Protein AF-A0A962E261-F1 (afdb_monomer_lite)

Radius of gyration: 31.57 Å; chains: 1; bounding box: 62×97×79 Å

Sequence (341 aa):
MGNRGRGSWRGVYRCLLGAGLLLFGVGLSAAAELDRAAQVDYWLSRSAVEAEVAEAALMAQLDQARAALPAQDDRVWLEKLRDYQPKALVPGEHGSEDLDAAFPIANAARGLINRLDRDLVMQQALALADRPEAYLDALATASLQPRGFHDALPRLSQPQRMALREAAAARVQERSIANLAGELAMLDQPDSGLLRAALAKADAVDALHWLRQAQARFGESEALAIYGAAQFRSELRSAAQLLTAQQAELSEEQLAQWLAQLSDPRAGGSAAAALAKRMDSQLAGIVAAKARTSVDSLERKRLLLALKLSALKQGGAITSLRNDPQFLAKLDKETRAWLLD

pLDDT: mean 72.26, std 23.15, range [29.23, 96.62]

Foldseek 3Di:
DDDDDPDDPPVVVVVVVVVVCVVVVVVVVVVVVVVVVVVVVVVVVVVVVVVVVVVVVLVVLLVVLVVVDDDDVLVVLSVVLVPDDQDPDDPDDDDPVCVCVSPVSVVVSVVSSLVSVLCVLLVVLVVCLVPLVVSVVSLLPDDRPSVSNVVNLVVHDPVSLVVNLVVLLVVLQRASSLLSNLSSCQPDPHDLPSNLSSLVRYDLVSNLVSLVCVCVRPNDPSSLVSLVSNCVDLSCNLVSLLVQLPGPDDDPVNLVVLLVCCLPPRRNQSSLLSLQSNDDPVSLVVLLVCLQVDPDQSSNLSSLSSLVSHPPPPCPSLVVLLPDVVNLVSHDPVSSVVSVD

Secondary structure (DSSP, 8-state):
--------THHHHHHHHHHHHHHHHHHHHHHHHHHHHHHHHHHHHHHHHHHHHHHHHHHHHHHHHHHH---HHHHHHHHHHHT--PPPPPTTS--HHHHHHH-HHHHHHHHHHHHHHHHHHHHHHHHTTT-HHHHHHHHHH--S-THHHHHHGGGS-HHHHHHHHHHHHHHTTSHHHHHHHHHHTTSSS--HHHHHHHHTTS-HHHHHHHHHHHHHHHHHHHHHHHHHHHTTSHHHHHHHHHHHTTSS---HHHHHHHHHHTT-TTTHHHHHHHHHHH--HHHHHHHHHHHHH---HHHHHHHHHHHHH-----THHHHHHHT-HHHHTTS-HHHHHHHH-

Structure (mmCIF, N/CA/C/O backbone):
data_AF-A0A962E261-F1
#
_entry.id   AF-A0A962E261-F1
#
loop_
_atom_site.group_PDB
_atom_site.id
_atom_site.type_symbol
_atom_site.label_atom_id
_atom_site.label_alt_id
_atom_site.label_comp_id
_atom_site.label_asym_id
_atom_site.label_entity_id
_atom_site.label_seq_id
_atom_site.pdbx_PDB_ins_code
_atom_site.Cartn_x
_atom_site.Cartn_y
_atom_site.Cartn_z
_atom_site.occupancy
_atom_site.B_iso_or_equiv
_atom_site.auth_seq_id
_atom_site.auth_comp_id
_atom_site.auth_asym_id
_atom_site.auth_atom_id
_atom_site.pdbx_PDB_model_num
ATOM 1 N N . MET A 1 1 ? 7.695 -79.891 -50.618 1.00 35.62 1 MET A N 1
ATOM 2 C CA . MET A 1 1 ? 8.909 -79.274 -50.034 1.00 35.62 1 MET A CA 1
ATOM 3 C C . MET A 1 1 ? 9.047 -77.898 -50.674 1.00 35.62 1 MET A C 1
ATOM 5 O O . MET A 1 1 ? 9.050 -77.857 -51.886 1.00 35.62 1 MET A O 1
ATOM 9 N N . GLY A 1 2 ? 9.070 -76.734 -50.040 1.00 39.38 2 GLY A N 1
ATOM 10 C CA . GLY A 1 2 ? 8.992 -76.290 -48.655 1.00 39.38 2 GLY A CA 1
ATOM 11 C C . GLY A 1 2 ? 9.384 -74.803 -48.671 1.00 39.38 2 GLY A C 1
ATOM 12 O O . GLY A 1 2 ? 10.425 -74.486 -49.227 1.00 39.38 2 GLY A O 1
ATOM 13 N N . ASN A 1 3 ? 8.535 -73.907 -48.157 1.00 35.44 3 ASN A N 1
ATOM 14 C CA . ASN A 1 3 ? 8.914 -72.736 -47.346 1.00 35.44 3 ASN A CA 1
ATOM 15 C C . ASN A 1 3 ? 7.697 -71.832 -47.105 1.00 35.44 3 ASN A C 1
ATOM 17 O O . ASN A 1 3 ? 7.254 -71.097 -47.983 1.00 35.44 3 ASN A O 1
ATOM 21 N N . ARG A 1 4 ? 7.175 -71.878 -45.875 1.00 38.66 4 ARG A N 1
ATOM 22 C CA . ARG A 1 4 ? 6.250 -70.884 -45.325 1.00 38.66 4 ARG A CA 1
ATOM 23 C C . ARG A 1 4 ? 7.041 -69.899 -44.461 1.00 38.66 4 ARG A C 1
ATOM 25 O O . ARG A 1 4 ? 7.811 -70.314 -43.607 1.00 38.66 4 ARG A O 1
ATOM 32 N N . GLY A 1 5 ? 6.757 -68.613 -44.661 1.00 33.56 5 GLY A N 1
ATOM 33 C CA . GLY A 1 5 ? 6.460 -67.665 -43.584 1.00 33.56 5 GLY A CA 1
ATOM 34 C C . GLY A 1 5 ? 7.599 -67.217 -42.665 1.00 33.56 5 GLY A C 1
ATOM 35 O O . GLY A 1 5 ? 7.694 -67.675 -41.533 1.00 33.56 5 GLY A O 1
ATOM 36 N N . ARG A 1 6 ? 8.342 -66.181 -43.073 1.00 38.62 6 ARG A N 1
ATOM 37 C CA . ARG A 1 6 ? 8.908 -65.200 -42.128 1.00 38.62 6 ARG A CA 1
ATOM 38 C C . ARG A 1 6 ? 7.993 -63.975 -42.080 1.00 38.62 6 ARG A C 1
ATOM 40 O O . ARG A 1 6 ? 8.219 -62.990 -42.773 1.00 38.62 6 ARG A O 1
ATOM 47 N N . GLY A 1 7 ? 6.933 -64.072 -41.281 1.00 37.91 7 GLY A N 1
ATOM 48 C CA . GLY A 1 7 ? 6.147 -62.922 -40.837 1.00 37.91 7 GLY A CA 1
ATOM 49 C C . GLY A 1 7 ? 6.903 -62.178 -39.734 1.00 37.91 7 GLY A C 1
ATOM 50 O O . GLY A 1 7 ? 7.436 -62.787 -38.811 1.00 37.91 7 GLY A O 1
ATOM 51 N N . SER A 1 8 ? 7.005 -60.863 -39.879 1.00 39.12 8 SER A N 1
ATOM 52 C CA . SER A 1 8 ? 7.748 -59.933 -39.024 1.00 39.12 8 SER A CA 1
ATOM 53 C C . SER A 1 8 ? 7.365 -60.015 -37.532 1.00 39.12 8 SER A C 1
ATOM 55 O O . SER A 1 8 ? 6.266 -59.639 -37.132 1.00 39.12 8 SER A O 1
ATOM 57 N N . TRP A 1 9 ? 8.323 -60.406 -36.686 1.00 38.47 9 TRP A N 1
ATOM 58 C CA . TRP A 1 9 ? 8.231 -60.423 -35.214 1.00 38.47 9 TRP A CA 1
ATOM 59 C C . TRP A 1 9 ? 8.194 -59.024 -34.559 1.00 38.47 9 TRP A C 1
ATOM 61 O O . TRP A 1 9 ? 8.104 -58.911 -33.338 1.00 38.47 9 TRP A O 1
ATOM 71 N N . ARG A 1 10 ? 8.224 -57.934 -35.340 1.00 39.78 10 ARG A N 1
ATOM 72 C CA . ARG A 1 10 ? 8.171 -56.558 -34.804 1.00 39.78 10 ARG A CA 1
ATOM 73 C C . ARG A 1 10 ? 6.761 -56.093 -34.414 1.00 39.78 10 ARG A C 1
ATOM 75 O O . ARG A 1 10 ? 6.645 -55.143 -33.646 1.00 39.78 10 ARG A O 1
ATOM 82 N N . GLY A 1 11 ? 5.702 -56.754 -34.891 1.00 37.31 11 GLY A N 1
ATOM 83 C CA . GLY A 1 11 ? 4.316 -56.433 -34.511 1.00 37.31 11 GLY A CA 1
ATOM 84 C C . GLY A 1 11 ? 3.908 -56.988 -33.141 1.00 37.31 11 GLY A C 1
ATOM 85 O O . GLY A 1 11 ? 3.272 -56.295 -32.353 1.00 37.31 11 GLY A O 1
ATOM 86 N N . VAL A 1 12 ? 4.346 -58.208 -32.813 1.00 42.31 12 VAL A N 1
ATOM 87 C CA . VAL A 1 12 ? 3.940 -58.916 -31.583 1.00 42.31 12 VAL A CA 1
ATOM 88 C C . VAL A 1 12 ? 4.583 -58.307 -30.330 1.00 42.31 12 VAL A C 1
ATOM 90 O O . VAL A 1 12 ? 3.925 -58.174 -29.301 1.00 42.31 12 VAL A O 1
ATOM 93 N N . TYR A 1 13 ? 5.826 -57.819 -30.428 1.00 37.47 13 TYR A N 1
ATOM 94 C CA . TYR A 1 13 ? 6.494 -57.130 -29.315 1.00 37.47 13 TYR A CA 1
ATOM 95 C C . TYR A 1 13 ? 5.838 -55.790 -28.943 1.00 37.47 13 TYR A C 1
ATOM 97 O O . TYR A 1 13 ? 5.854 -55.416 -27.774 1.00 37.47 13 TYR A O 1
ATOM 105 N N . ARG A 1 14 ? 5.213 -55.081 -29.897 1.00 39.56 14 ARG A N 1
ATOM 106 C CA . ARG A 1 14 ? 4.491 -53.825 -29.616 1.00 39.56 14 ARG A CA 1
ATOM 107 C C . ARG A 1 14 ? 3.138 -54.057 -28.939 1.00 39.56 14 ARG A C 1
ATOM 109 O O . ARG A 1 14 ? 2.767 -53.265 -28.080 1.00 39.56 14 ARG A O 1
ATOM 116 N N . CYS A 1 15 ? 2.447 -55.153 -29.250 1.00 36.53 15 CYS A N 1
ATOM 117 C CA . CYS A 1 15 ? 1.205 -55.510 -28.560 1.00 36.53 15 CYS A CA 1
ATOM 118 C C . CYS A 1 15 ? 1.454 -56.047 -27.140 1.00 36.53 15 CYS A C 1
ATOM 120 O O . CYS A 1 15 ? 0.683 -55.731 -26.240 1.00 36.53 15 CYS A O 1
ATOM 122 N N . LEU A 1 16 ? 2.549 -56.780 -26.903 1.00 36.81 16 LEU A N 1
ATOM 123 C CA . LEU A 1 16 ? 2.874 -57.297 -25.565 1.00 36.81 16 LEU A CA 1
ATOM 124 C C . LEU A 1 16 ? 3.475 -56.232 -24.629 1.00 36.81 16 LEU A C 1
ATOM 126 O O . LEU A 1 16 ? 3.141 -56.221 -23.447 1.00 36.81 16 LEU A O 1
ATOM 130 N N . LEU A 1 17 ? 4.268 -55.278 -25.138 1.00 36.34 17 LEU A N 1
ATOM 131 C CA . LEU A 1 17 ? 4.688 -54.103 -24.351 1.00 36.34 17 LEU A CA 1
ATOM 132 C C . LEU A 1 17 ? 3.523 -53.138 -24.076 1.00 36.34 17 LEU A C 1
ATOM 134 O O . LEU A 1 17 ? 3.462 -52.567 -22.992 1.00 36.34 17 LEU A O 1
ATOM 138 N N . GLY A 1 18 ? 2.567 -53.002 -25.004 1.00 32.59 18 GLY A N 1
ATOM 139 C CA . GLY A 1 18 ? 1.340 -52.228 -24.783 1.00 32.59 18 GLY A CA 1
ATOM 140 C C . GLY A 1 18 ? 0.407 -52.852 -23.737 1.00 32.59 18 GLY A C 1
ATOM 141 O O . GLY A 1 18 ? -0.129 -52.138 -22.896 1.00 32.59 18 GLY A O 1
ATOM 142 N N . ALA A 1 19 ? 0.263 -54.181 -23.727 1.00 32.94 19 ALA A N 1
ATOM 143 C CA . ALA A 1 19 ? -0.569 -54.887 -22.749 1.00 32.94 19 ALA A CA 1
ATOM 144 C C . ALA A 1 19 ? 0.073 -54.965 -21.348 1.00 32.94 19 ALA A C 1
ATOM 146 O O . ALA A 1 19 ? -0.631 -54.859 -20.346 1.00 32.94 19 ALA A O 1
ATOM 147 N N . GLY A 1 20 ? 1.406 -55.078 -21.258 1.00 30.12 20 GLY A N 1
ATOM 148 C CA . GLY A 1 20 ? 2.131 -55.037 -19.981 1.00 30.12 20 GLY A CA 1
ATOM 149 C C . GLY A 1 20 ? 2.085 -53.666 -19.294 1.00 30.12 20 GLY A C 1
ATOM 150 O O . GLY A 1 20 ? 1.931 -53.598 -18.078 1.00 30.12 20 GLY A O 1
ATOM 151 N N . LEU A 1 21 ? 2.137 -52.572 -20.065 1.00 32.22 21 LEU A N 1
ATOM 152 C CA . LEU A 1 21 ? 1.985 -51.203 -19.548 1.00 32.22 21 LEU A CA 1
ATOM 153 C C . LEU A 1 21 ? 0.542 -50.873 -19.138 1.00 32.22 21 LEU A C 1
ATOM 155 O O . LEU A 1 21 ? 0.345 -50.104 -18.201 1.00 32.22 21 LEU A O 1
ATOM 159 N N . LEU A 1 22 ? -0.460 -51.487 -19.775 1.00 32.47 22 LEU A N 1
ATOM 160 C CA . LEU A 1 22 ? -1.861 -51.334 -19.375 1.00 32.47 22 LEU A CA 1
ATOM 161 C C . LEU A 1 22 ? -2.188 -52.110 -18.090 1.00 32.47 22 LEU A C 1
ATOM 163 O O . LEU A 1 22 ? -2.904 -51.587 -17.247 1.00 32.47 22 LEU A O 1
ATOM 167 N N . LEU A 1 23 ? -1.616 -53.297 -17.864 1.00 34.78 23 LEU A N 1
ATOM 168 C CA . LEU A 1 23 ? -1.862 -54.056 -16.626 1.00 34.78 23 LEU A CA 1
ATOM 169 C C . LEU A 1 23 ? -1.075 -53.521 -15.414 1.00 34.78 23 LEU A C 1
ATOM 171 O O . LEU A 1 23 ? -1.606 -53.527 -14.305 1.00 34.78 23 LEU A O 1
ATOM 175 N N . PHE A 1 24 ? 0.134 -52.975 -15.605 1.00 32.88 24 PHE A N 1
ATOM 176 C CA . PHE A 1 24 ? 0.837 -52.239 -14.539 1.00 32.88 24 PHE A CA 1
ATOM 177 C C . PHE A 1 24 ? 0.217 -50.856 -14.274 1.00 32.88 24 PHE A C 1
ATOM 179 O O . PHE A 1 24 ? 0.171 -50.424 -13.125 1.00 32.88 24 PHE A O 1
ATOM 186 N N . GLY A 1 25 ? -0.303 -50.184 -15.308 1.00 30.48 25 GLY A N 1
ATOM 187 C CA . GLY A 1 25 ? -1.013 -48.909 -15.178 1.00 30.48 25 GLY A CA 1
ATOM 188 C C . GLY A 1 25 ? -2.352 -49.032 -14.447 1.00 30.48 25 GLY A C 1
ATOM 189 O O . GLY A 1 25 ? -2.660 -48.179 -13.624 1.00 30.48 25 GLY A O 1
ATOM 190 N N . VAL A 1 26 ? -3.102 -50.116 -14.677 1.00 33.72 26 VAL A N 1
ATOM 191 C CA . VAL A 1 26 ? -4.389 -50.376 -14.004 1.00 33.72 26 VAL A CA 1
ATOM 192 C C . VAL A 1 26 ? -4.194 -50.917 -12.578 1.00 33.72 26 VAL A C 1
ATOM 194 O O . VAL A 1 26 ? -4.977 -50.603 -11.688 1.00 33.72 26 VAL A O 1
ATOM 197 N N . GLY A 1 27 ? -3.121 -51.671 -12.307 1.00 29.23 27 GLY A N 1
ATOM 198 C CA . GLY A 1 27 ? -2.779 -52.105 -10.944 1.00 29.23 27 GLY A CA 1
ATOM 199 C C . GLY A 1 27 ? -2.276 -50.966 -10.045 1.00 29.23 27 GLY A C 1
ATOM 200 O O . GLY A 1 27 ? -2.646 -50.898 -8.875 1.00 29.23 27 GLY A O 1
ATOM 201 N N . LEU A 1 28 ? -1.481 -50.037 -10.592 1.00 32.06 28 LEU A N 1
ATOM 202 C CA . LEU A 1 28 ? -1.048 -48.828 -9.882 1.00 32.06 28 LEU A CA 1
ATOM 203 C C . LEU A 1 28 ? -2.165 -47.782 -9.779 1.00 32.06 28 LEU A C 1
ATOM 205 O O . LEU A 1 28 ? -2.194 -47.065 -8.785 1.00 32.06 28 LEU A O 1
ATOM 209 N N . SER A 1 29 ? -3.101 -47.713 -10.738 1.00 38.44 29 SER A N 1
ATOM 210 C CA . SER A 1 29 ? -4.277 -46.842 -10.619 1.00 38.44 29 SER A CA 1
ATOM 211 C C . SER A 1 29 ? -5.273 -47.378 -9.602 1.00 38.44 29 SER A C 1
ATOM 213 O O . SER A 1 29 ? -5.736 -46.591 -8.800 1.00 38.44 29 SER A O 1
ATOM 215 N N . ALA A 1 30 ? -5.532 -48.688 -9.542 1.00 33.78 30 ALA A N 1
ATOM 216 C CA . ALA A 1 30 ? -6.434 -49.269 -8.546 1.00 33.78 30 ALA A CA 1
ATOM 217 C C . ALA A 1 30 ? -5.844 -49.222 -7.126 1.00 33.78 30 ALA A C 1
ATOM 219 O O . ALA A 1 30 ? -6.570 -48.949 -6.177 1.00 33.78 30 ALA A O 1
ATOM 220 N N . ALA A 1 31 ? -4.530 -49.430 -6.962 1.00 32.91 31 ALA A N 1
ATOM 221 C CA . ALA A 1 31 ? -3.862 -49.256 -5.672 1.00 32.91 31 ALA A CA 1
ATOM 222 C C . ALA A 1 31 ? -3.785 -47.775 -5.257 1.00 32.91 31 ALA A C 1
ATOM 224 O O . ALA A 1 31 ? -4.016 -47.476 -4.095 1.00 32.91 31 ALA A O 1
ATOM 225 N N . ALA A 1 32 ? -3.538 -46.843 -6.187 1.00 34.34 32 ALA A N 1
ATOM 226 C CA . ALA A 1 32 ? -3.571 -45.403 -5.912 1.00 34.34 32 ALA A CA 1
ATOM 227 C C . ALA A 1 32 ? -4.997 -44.848 -5.753 1.00 34.34 32 ALA A C 1
ATOM 229 O O . ALA A 1 32 ? -5.173 -43.835 -5.086 1.00 34.34 32 ALA A O 1
ATOM 230 N N . GLU A 1 33 ? -6.012 -45.482 -6.342 1.00 33.38 33 GLU A N 1
ATOM 231 C CA . GLU A 1 33 ? -7.433 -45.178 -6.146 1.00 33.38 33 GLU A CA 1
ATOM 232 C C . GLU A 1 33 ? -7.953 -45.768 -4.839 1.00 33.38 33 GLU A C 1
ATOM 234 O O . GLU A 1 33 ? -8.739 -45.105 -4.183 1.00 33.38 33 GLU A O 1
ATOM 239 N N . LEU A 1 34 ? -7.474 -46.938 -4.403 1.00 33.38 34 LEU A N 1
ATOM 240 C CA . LEU A 1 34 ? -7.737 -47.485 -3.066 1.00 33.38 34 LEU A CA 1
ATOM 241 C C . LEU A 1 34 ? -7.014 -46.690 -1.973 1.00 33.38 34 LEU A C 1
ATOM 243 O O . LEU A 1 34 ? -7.603 -46.443 -0.928 1.00 33.38 34 LEU A O 1
ATOM 247 N N . ASP A 1 35 ? -5.783 -46.236 -2.218 1.00 35.56 35 ASP A N 1
ATOM 248 C CA . ASP A 1 35 ? -5.023 -45.386 -1.290 1.00 35.56 35 ASP A CA 1
ATOM 249 C C . ASP A 1 35 ? -5.563 -43.942 -1.285 1.00 35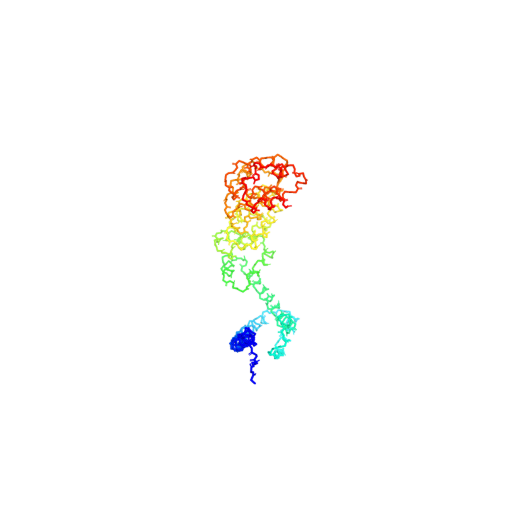.56 35 ASP A C 1
ATOM 251 O O . ASP A 1 35 ? -5.611 -43.304 -0.239 1.00 35.56 35 ASP A O 1
ATOM 255 N N . ARG A 1 36 ? -6.093 -43.444 -2.418 1.00 33.31 36 ARG A N 1
ATOM 256 C CA . ARG A 1 36 ? -6.896 -42.206 -2.470 1.00 33.31 36 ARG A CA 1
ATOM 257 C C . ARG A 1 36 ? -8.264 -42.367 -1.840 1.00 33.31 36 ARG A C 1
ATOM 259 O O . ARG A 1 36 ? -8.696 -41.422 -1.211 1.00 33.31 36 ARG A O 1
ATOM 266 N N . ALA A 1 37 ? -8.952 -43.492 -1.999 1.00 33.06 37 ALA A N 1
ATOM 267 C CA . ALA A 1 37 ? -10.249 -43.728 -1.374 1.00 33.06 37 ALA A CA 1
ATOM 268 C C . ALA A 1 37 ? -10.086 -43.883 0.137 1.00 33.06 37 ALA A C 1
ATOM 270 O O . ALA A 1 37 ? -10.837 -43.269 0.871 1.00 33.06 37 ALA A O 1
ATOM 271 N N . ALA A 1 38 ? -9.045 -44.575 0.609 1.00 34.56 38 ALA A N 1
ATOM 272 C CA . ALA A 1 38 ? -8.690 -44.631 2.023 1.00 34.56 38 ALA A CA 1
ATOM 273 C C . ALA A 1 38 ? -8.172 -43.285 2.550 1.00 34.56 38 ALA A C 1
ATOM 275 O O . ALA A 1 38 ? -8.485 -42.932 3.680 1.00 34.56 38 ALA A O 1
ATOM 276 N N . GLN A 1 39 ? -7.431 -42.496 1.759 1.00 32.06 39 GLN A N 1
ATOM 277 C CA . GLN A 1 39 ? -7.083 -41.121 2.131 1.00 32.06 39 GLN A CA 1
ATOM 278 C C . GLN A 1 39 ? -8.301 -40.208 2.136 1.00 32.06 39 GLN A C 1
ATOM 280 O O . GLN A 1 39 ? -8.398 -39.392 3.032 1.00 32.06 39 GLN A O 1
ATOM 285 N N . VAL A 1 40 ? -9.220 -40.318 1.182 1.00 32.72 40 VAL A N 1
ATOM 286 C CA . VAL A 1 40 ? -10.451 -39.526 1.110 1.00 32.72 40 VAL A CA 1
ATOM 287 C C . VAL A 1 40 ? -11.398 -39.950 2.220 1.00 32.72 40 VAL A C 1
ATOM 289 O O . VAL A 1 40 ? -11.910 -39.069 2.878 1.00 32.72 40 VAL A O 1
ATOM 292 N N . ASP A 1 41 ? -11.537 -41.234 2.540 1.00 32.06 41 ASP A N 1
ATOM 293 C CA . ASP A 1 41 ? -12.261 -41.715 3.721 1.00 32.06 41 ASP A CA 1
ATOM 294 C C . ASP A 1 41 ? -11.563 -41.292 5.012 1.00 32.06 41 ASP A C 1
ATOM 296 O O . ASP A 1 41 ? -12.233 -40.940 5.973 1.00 32.06 41 ASP A O 1
ATOM 300 N N . TYR A 1 42 ? -10.230 -41.251 5.061 1.00 32.19 42 TYR A N 1
ATOM 301 C CA . TYR A 1 42 ? -9.472 -40.716 6.195 1.00 32.19 42 TYR A CA 1
ATOM 302 C C . TYR A 1 42 ? -9.623 -39.195 6.318 1.00 32.19 42 TYR A C 1
ATOM 304 O O . TYR A 1 42 ? -9.781 -38.695 7.420 1.00 32.19 42 TYR A O 1
ATOM 312 N N . TRP A 1 43 ? -9.630 -38.447 5.214 1.00 31.11 43 TRP A N 1
ATOM 313 C CA . TRP A 1 43 ? -9.865 -37.004 5.173 1.00 31.11 43 TRP A CA 1
ATOM 314 C C . TRP A 1 43 ? -11.330 -36.670 5.436 1.00 31.11 43 TRP A C 1
ATOM 316 O O . TRP A 1 43 ? -11.568 -35.673 6.093 1.00 31.11 43 TRP A O 1
ATOM 326 N N . LEU A 1 44 ? -12.279 -37.500 4.997 1.00 29.83 44 LEU A N 1
ATOM 327 C CA . LEU A 1 44 ? -13.718 -37.360 5.213 1.00 29.83 44 LEU A CA 1
ATOM 328 C C . LEU A 1 44 ? -14.100 -37.761 6.632 1.00 29.83 44 LEU A C 1
ATOM 330 O O . LEU A 1 44 ? -14.890 -37.062 7.245 1.00 29.83 44 LEU A O 1
ATOM 334 N N . SER A 1 45 ? -13.515 -38.824 7.187 1.00 32.81 45 SER A N 1
ATOM 335 C CA . SER A 1 45 ? -13.703 -39.220 8.590 1.00 32.81 45 SER A CA 1
ATOM 336 C C . SER A 1 45 ? -12.983 -38.273 9.540 1.00 32.81 45 SER A C 1
ATOM 338 O O . SER A 1 45 ? -13.559 -37.874 10.544 1.00 32.81 45 SER A O 1
ATOM 340 N N . ARG A 1 46 ? -11.772 -37.815 9.203 1.00 32.72 46 ARG A N 1
ATOM 341 C CA . ARG A 1 46 ? -11.084 -36.758 9.948 1.00 32.72 46 ARG A CA 1
ATOM 342 C C . ARG A 1 46 ? -11.795 -35.421 9.801 1.00 32.72 46 ARG A C 1
ATOM 344 O O . ARG A 1 46 ? -11.908 -34.738 10.800 1.00 32.72 46 ARG A O 1
ATOM 351 N N . SER A 1 47 ? -12.340 -35.074 8.633 1.00 35.06 47 SER A N 1
ATOM 352 C CA . SER A 1 47 ? -13.169 -33.876 8.464 1.00 35.06 47 SER A CA 1
ATOM 353 C C . SER A 1 47 ? -14.544 -34.029 9.084 1.00 35.06 47 SER A C 1
ATOM 355 O O . SER A 1 47 ? -15.119 -33.018 9.423 1.00 35.06 47 SER A O 1
ATOM 357 N N . ALA A 1 48 ? -15.084 -35.240 9.234 1.00 32.78 48 ALA A N 1
ATOM 358 C CA . ALA A 1 48 ? -16.348 -35.498 9.919 1.00 32.78 48 ALA A CA 1
ATOM 359 C C . ALA A 1 48 ? -16.161 -35.440 11.433 1.00 32.78 48 ALA A C 1
ATOM 361 O O . ALA A 1 48 ? -16.999 -34.870 12.104 1.00 32.78 48 ALA A O 1
ATOM 362 N N . VAL A 1 49 ? -15.034 -35.925 11.962 1.00 32.66 49 VAL A N 1
ATOM 363 C CA . VAL A 1 49 ? -14.659 -35.761 13.374 1.00 32.66 49 VAL A CA 1
ATOM 364 C C . VAL A 1 49 ? -14.219 -34.321 13.656 1.00 32.66 49 VAL A C 1
ATOM 366 O O . VAL A 1 49 ? -14.599 -33.759 14.671 1.00 32.66 49 VAL A O 1
ATOM 369 N N . GLU A 1 50 ? -13.467 -33.671 12.764 1.00 34.19 50 GLU A N 1
ATOM 370 C CA . GLU A 1 50 ? -13.131 -32.243 12.866 1.00 34.19 50 GLU A CA 1
ATOM 371 C C . GLU A 1 50 ? -14.370 -31.366 12.631 1.00 34.19 50 GLU A C 1
ATOM 373 O O . GLU A 1 50 ? -14.462 -30.318 13.255 1.00 34.19 50 GLU A O 1
ATOM 378 N N . ALA A 1 51 ? -15.344 -31.792 11.817 1.00 34.44 51 ALA A N 1
ATOM 379 C CA . ALA A 1 51 ? -16.642 -31.136 11.669 1.00 34.44 51 ALA A CA 1
ATOM 380 C C . ALA A 1 51 ? -17.539 -31.388 12.876 1.00 34.44 51 ALA A C 1
ATOM 382 O O . ALA A 1 51 ? -18.126 -30.423 13.315 1.00 34.44 51 ALA A O 1
ATOM 383 N N . GLU A 1 52 ? -17.594 -32.585 13.466 1.00 35.56 52 GLU A N 1
ATOM 384 C CA . GLU A 1 52 ? -18.340 -32.876 14.703 1.00 35.56 52 GLU A CA 1
ATOM 385 C C . GLU A 1 52 ? -17.730 -32.144 15.904 1.00 35.56 52 GLU A C 1
ATOM 387 O O . GLU A 1 52 ? -18.452 -31.616 16.743 1.00 35.56 52 GLU A O 1
ATOM 392 N N . VAL A 1 53 ? -16.398 -32.061 15.992 1.00 35.25 53 VAL A N 1
ATOM 393 C CA . VAL A 1 53 ? -15.694 -31.290 17.028 1.00 35.25 53 VAL A CA 1
ATOM 394 C C . VAL A 1 53 ? -15.858 -29.790 16.782 1.00 35.25 53 VAL A C 1
ATOM 396 O O . VAL A 1 53 ? -16.104 -29.044 17.732 1.00 35.25 53 VAL A O 1
ATOM 399 N N . ALA A 1 54 ? -15.780 -29.336 15.527 1.00 39.84 54 ALA A N 1
ATOM 400 C CA . ALA A 1 54 ? -16.089 -27.958 15.168 1.00 39.84 54 ALA A CA 1
ATOM 401 C C . ALA A 1 54 ? -17.566 -27.640 15.398 1.00 39.84 54 ALA A C 1
ATOM 403 O O . ALA A 1 54 ? -17.840 -26.532 15.817 1.00 39.84 54 ALA A O 1
ATOM 404 N N . GLU A 1 55 ? -18.489 -28.578 15.193 1.00 40.88 55 GLU A N 1
ATOM 405 C CA . GLU A 1 55 ? -19.941 -28.456 15.352 1.00 40.88 55 GLU A CA 1
ATOM 406 C C . GLU A 1 55 ? -20.336 -28.489 16.824 1.00 40.88 55 GLU A C 1
ATOM 408 O O . GLU A 1 55 ? -21.126 -27.658 17.239 1.00 40.88 55 GLU A O 1
ATOM 413 N N . ALA A 1 56 ? -19.723 -29.325 17.662 1.00 42.25 56 ALA A N 1
ATOM 414 C CA . ALA A 1 56 ? -19.892 -29.264 19.113 1.00 42.25 56 ALA A CA 1
ATOM 415 C C . ALA A 1 56 ? -19.347 -27.944 19.688 1.00 42.25 56 ALA A C 1
ATOM 417 O O . ALA A 1 56 ? -19.985 -27.333 20.547 1.00 42.25 56 ALA A O 1
ATOM 418 N N . ALA A 1 57 ? -18.204 -27.460 19.184 1.00 42.84 57 ALA A N 1
ATOM 419 C CA . ALA A 1 57 ? -17.673 -26.144 19.535 1.00 42.84 57 ALA A CA 1
ATOM 420 C C . ALA A 1 57 ? -18.564 -25.002 19.009 1.00 42.84 57 ALA A C 1
ATOM 422 O O . ALA A 1 57 ? -18.805 -24.039 19.735 1.00 42.84 57 ALA A O 1
ATOM 423 N N . LEU A 1 58 ? -19.109 -25.137 17.794 1.00 43.72 58 LEU A N 1
ATOM 424 C CA . LEU A 1 58 ? -20.052 -24.201 17.179 1.00 43.72 58 LEU A CA 1
ATOM 425 C C . LEU A 1 58 ? -21.357 -24.149 17.975 1.00 43.72 58 LEU A C 1
ATOM 427 O O . LEU A 1 58 ? -21.860 -23.068 18.240 1.00 43.72 58 LEU A O 1
ATOM 431 N N . MET A 1 59 ? -21.886 -25.302 18.388 1.00 47.19 59 MET A N 1
ATOM 432 C CA . MET A 1 59 ? -23.102 -25.443 19.191 1.00 47.19 59 MET A CA 1
ATOM 433 C C . MET A 1 59 ? -22.900 -24.879 20.602 1.00 47.19 59 MET A C 1
ATOM 435 O O . MET A 1 59 ? -23.781 -24.192 21.112 1.00 47.19 59 MET A O 1
ATOM 439 N N . ALA A 1 60 ? -21.718 -25.057 21.201 1.00 50.44 60 ALA A N 1
ATOM 440 C CA . ALA A 1 60 ? -21.365 -24.415 22.468 1.00 50.44 60 ALA A CA 1
ATOM 441 C C . ALA A 1 60 ? -21.234 -22.881 22.343 1.00 50.44 60 ALA A C 1
ATOM 443 O O . ALA A 1 60 ? -21.685 -22.149 23.227 1.00 50.44 60 ALA A O 1
ATOM 444 N N . GLN A 1 61 ? -20.661 -22.382 21.241 1.00 46.09 61 GLN A N 1
ATOM 445 C CA . GLN A 1 61 ? -20.602 -20.948 20.921 1.00 46.09 61 GLN A CA 1
ATOM 446 C C . GLN A 1 61 ? -21.994 -20.369 20.617 1.00 46.09 61 GLN A C 1
ATOM 448 O O . GLN A 1 61 ? -22.318 -19.272 21.064 1.00 46.09 61 GLN A O 1
ATOM 453 N N . LEU A 1 62 ? -22.855 -21.131 19.937 1.00 47.00 62 LEU A N 1
ATOM 454 C CA . LEU A 1 62 ? -24.256 -20.800 19.662 1.00 47.00 62 LEU A CA 1
ATOM 455 C C . LEU A 1 62 ? -25.079 -20.687 20.951 1.00 47.00 62 LEU A C 1
ATOM 457 O O . LEU A 1 62 ? -25.853 -19.741 21.096 1.00 47.00 62 LEU A O 1
ATOM 461 N N . ASP A 1 63 ? -24.896 -21.601 21.907 1.00 53.69 63 ASP A N 1
ATOM 462 C CA . ASP A 1 63 ? -25.572 -21.541 23.207 1.00 53.69 63 ASP A CA 1
ATOM 463 C C . ASP A 1 63 ? -25.112 -20.330 24.043 1.00 53.69 63 ASP A C 1
ATOM 465 O O . ASP A 1 63 ? -25.938 -19.686 24.698 1.00 53.69 63 ASP A O 1
ATOM 469 N N . GLN A 1 64 ? -23.830 -19.949 23.963 1.00 50.59 64 GLN A N 1
ATOM 470 C CA . GLN A 1 64 ? -23.327 -18.702 24.559 1.00 50.59 64 GLN A CA 1
ATOM 471 C C . GLN A 1 64 ? -23.894 -17.452 23.866 1.00 50.59 64 GLN A C 1
ATOM 473 O O . GLN A 1 64 ? -24.361 -16.535 24.547 1.00 50.59 64 GLN A O 1
ATOM 478 N N . ALA A 1 65 ? -23.929 -17.423 22.530 1.00 44.25 65 ALA A N 1
ATOM 479 C CA . ALA A 1 65 ? -24.491 -16.314 21.755 1.00 44.25 65 ALA A CA 1
ATOM 480 C C . ALA A 1 65 ? -25.999 -16.133 22.019 1.00 44.25 65 ALA A C 1
ATOM 482 O O . ALA A 1 65 ? -26.495 -15.011 22.134 1.00 44.25 65 ALA A O 1
ATOM 483 N N . ARG A 1 66 ? -26.738 -17.232 22.203 1.00 48.50 66 ARG A N 1
ATOM 484 C CA . ARG A 1 66 ? -28.180 -17.236 22.495 1.00 48.50 66 ARG A CA 1
ATOM 485 C C . ARG A 1 66 ? -28.529 -16.567 23.827 1.00 48.50 66 ARG A C 1
ATOM 487 O O . ARG A 1 66 ? -29.575 -15.920 23.917 1.00 48.50 66 ARG A O 1
ATOM 494 N N . ALA A 1 67 ? -27.669 -16.687 24.839 1.00 51.56 67 ALA A N 1
ATOM 495 C CA . ALA A 1 67 ? -27.848 -16.013 26.126 1.00 51.56 67 ALA A CA 1
ATOM 496 C C . ALA A 1 67 ? -27.651 -14.487 26.030 1.00 51.56 67 ALA A C 1
ATOM 498 O O . ALA A 1 67 ? -28.213 -13.747 26.838 1.00 51.56 67 ALA A O 1
ATOM 499 N N . ALA A 1 68 ? -26.899 -14.018 25.029 1.00 46.72 68 ALA A N 1
ATOM 500 C CA . ALA A 1 68 ? -26.547 -12.613 24.837 1.00 46.72 68 ALA A CA 1
ATOM 501 C C . ALA A 1 68 ? -27.464 -11.854 23.851 1.00 46.72 68 ALA A C 1
ATOM 503 O O . ALA A 1 68 ? -27.376 -10.630 23.761 1.00 46.72 68 ALA A O 1
ATOM 504 N N . LEU A 1 69 ? -28.356 -12.539 23.118 1.00 45.91 69 LEU A N 1
ATOM 505 C CA . LEU A 1 69 ? -29.122 -11.933 22.020 1.00 45.91 69 LEU A CA 1
ATOM 506 C C . LEU A 1 69 ? -30.502 -11.373 22.426 1.00 45.91 69 LEU A C 1
ATOM 508 O O . LEU A 1 69 ? -31.341 -12.129 22.941 1.00 45.91 69 LEU A O 1
ATOM 512 N N . PRO A 1 70 ? -30.787 -10.083 22.130 1.00 41.44 70 PRO A N 1
ATOM 513 C CA . PRO A 1 70 ? -32.059 -9.430 22.448 1.00 41.44 70 PRO A CA 1
ATOM 514 C C . PRO A 1 70 ? -33.160 -9.581 21.376 1.00 41.44 70 PRO A C 1
ATOM 516 O O . PRO A 1 70 ? -34.314 -9.284 21.676 1.00 41.44 70 PRO A O 1
ATOM 519 N N . ALA A 1 71 ? -32.855 -10.030 20.149 1.00 48.19 71 ALA A N 1
ATOM 520 C CA . ALA A 1 71 ? -33.810 -10.049 19.031 1.00 48.19 71 ALA A CA 1
ATOM 521 C C . ALA A 1 71 ? -34.475 -11.423 18.801 1.00 48.19 71 ALA A C 1
ATOM 523 O O . ALA A 1 71 ? -33.843 -12.476 18.891 1.00 48.19 71 ALA A O 1
ATOM 524 N N . GLN A 1 72 ? -35.776 -11.404 18.495 1.00 47.56 72 GLN A N 1
ATOM 525 C CA . GLN A 1 72 ? -36.632 -12.589 18.357 1.00 47.56 72 GLN A CA 1
ATOM 526 C C . GLN A 1 72 ? -36.387 -13.352 17.038 1.00 47.56 72 GLN A C 1
ATOM 528 O O . GLN A 1 72 ? -36.471 -14.578 17.025 1.00 47.56 72 GLN A O 1
ATOM 533 N N . ASP A 1 73 ? -36.007 -12.654 15.962 1.00 46.31 73 ASP A N 1
ATOM 534 C CA . ASP A 1 73 ? -35.814 -13.239 14.624 1.00 46.31 73 ASP A CA 1
ATOM 535 C C . ASP A 1 73 ? -34.545 -14.102 14.511 1.00 46.31 73 ASP A C 1
ATOM 537 O O . ASP A 1 73 ? -34.568 -15.163 13.882 1.00 46.31 73 ASP A O 1
ATOM 541 N N . ASP A 1 74 ? -33.456 -13.714 15.179 1.00 45.16 74 ASP A N 1
ATOM 542 C CA . ASP A 1 74 ? -32.216 -14.502 15.199 1.00 45.16 74 ASP A CA 1
ATOM 543 C C . ASP A 1 74 ? -32.389 -15.796 16.009 1.00 45.16 74 ASP A C 1
ATOM 545 O O . ASP A 1 74 ? -31.850 -16.838 15.639 1.00 45.16 74 ASP A O 1
ATOM 549 N N . ARG A 1 75 ? -33.229 -15.782 17.057 1.00 50.31 75 ARG A N 1
ATOM 550 C CA . ARG A 1 75 ? -33.592 -16.990 17.823 1.00 50.31 75 ARG A CA 1
ATOM 551 C C . ARG A 1 75 ? -34.342 -18.017 16.974 1.00 50.31 75 ARG A C 1
ATOM 553 O O . ARG A 1 75 ? -34.070 -19.206 17.103 1.00 50.31 75 ARG A O 1
ATOM 560 N N . VAL A 1 76 ? -35.225 -17.572 16.077 1.00 51.03 76 VAL A N 1
ATOM 561 C CA . VAL A 1 76 ? -35.979 -18.456 15.167 1.00 51.03 76 VAL A CA 1
ATOM 562 C C . VAL A 1 76 ? -35.054 -19.133 14.150 1.00 51.03 76 VAL A C 1
ATOM 564 O O . VAL A 1 76 ? -35.244 -20.304 13.820 1.00 51.03 76 VAL A O 1
ATOM 567 N N . TRP A 1 77 ? -34.032 -18.430 13.656 1.00 49.25 77 TRP A N 1
ATOM 568 C CA . TRP A 1 77 ? -33.025 -19.028 12.772 1.00 49.25 77 TRP A CA 1
ATOM 569 C C . TRP A 1 77 ? -32.102 -20.008 13.505 1.00 49.25 77 TRP A C 1
ATOM 571 O O . TRP A 1 77 ? -31.773 -21.054 12.948 1.00 49.25 77 TRP A O 1
ATOM 581 N N . LEU A 1 78 ? -31.743 -19.710 14.756 1.00 51.03 78 LEU A N 1
ATOM 582 C CA . LEU A 1 78 ? -30.973 -20.603 15.628 1.00 51.03 78 LEU A CA 1
ATOM 583 C C . LEU A 1 78 ? -31.740 -21.893 15.971 1.00 51.03 78 LEU A C 1
ATOM 585 O O . LEU A 1 78 ? -31.155 -22.974 15.971 1.00 51.03 78 LEU A O 1
ATOM 589 N N . GLU A 1 79 ? -33.052 -21.810 16.206 1.00 56.16 79 GLU A N 1
ATOM 590 C CA . GLU A 1 79 ? -33.909 -22.988 16.416 1.00 56.16 79 GLU A CA 1
ATOM 591 C C . GLU A 1 79 ? -34.014 -23.852 15.152 1.00 56.16 79 GLU A C 1
ATOM 593 O O . GLU A 1 79 ? -33.818 -25.063 15.222 1.00 56.16 79 GLU A O 1
ATOM 598 N N . LYS A 1 80 ? -34.186 -23.237 13.973 1.00 50.16 80 LYS A N 1
ATOM 599 C CA . LYS A 1 80 ? -34.161 -23.958 12.686 1.00 50.16 80 LYS A CA 1
ATOM 600 C C . LYS A 1 80 ? -32.825 -24.645 12.397 1.00 50.16 80 LYS A C 1
ATOM 602 O O . LYS A 1 80 ? -32.807 -25.651 11.695 1.00 50.16 80 LYS A O 1
ATOM 607 N N . LEU A 1 81 ? -31.721 -24.099 12.906 1.00 50.66 81 LEU A N 1
ATOM 608 C CA . LEU A 1 81 ? -30.388 -24.687 12.784 1.00 50.66 81 LEU A CA 1
ATOM 609 C C . LEU A 1 81 ? -30.191 -25.895 13.692 1.00 50.66 81 LEU A C 1
ATOM 611 O O . LEU A 1 81 ? -29.616 -26.886 13.262 1.00 50.66 81 LEU A O 1
ATOM 615 N N . ARG A 1 82 ? -30.707 -25.832 14.920 1.00 51.56 82 ARG A N 1
ATOM 616 C CA . ARG A 1 82 ? -30.668 -26.946 15.872 1.00 51.56 82 ARG A CA 1
ATOM 617 C C . ARG A 1 82 ? -31.486 -28.153 15.400 1.00 51.56 82 ARG A C 1
ATOM 619 O O . ARG A 1 82 ? -31.101 -29.287 15.668 1.00 51.56 82 ARG A O 1
ATOM 626 N N . ASP A 1 83 ? -32.587 -27.901 14.696 1.00 52.81 83 ASP A N 1
ATOM 627 C CA . ASP A 1 83 ? -33.460 -28.942 14.141 1.00 52.81 83 ASP A CA 1
ATOM 628 C C . ASP A 1 83 ? -33.016 -29.421 12.743 1.00 52.81 83 ASP A C 1
ATOM 630 O O . ASP A 1 83 ? -33.628 -30.323 12.162 1.00 52.81 83 ASP A O 1
ATOM 634 N N . TYR A 1 84 ? -31.953 -28.835 12.179 1.00 46.41 84 TYR A N 1
ATOM 635 C CA . TYR A 1 84 ? -31.412 -29.251 10.892 1.00 46.41 84 TYR A CA 1
ATOM 636 C C . TYR A 1 84 ? -30.650 -30.571 11.038 1.00 46.41 84 TYR A C 1
ATOM 638 O O . TYR A 1 84 ? -29.542 -30.610 11.562 1.00 46.41 84 TYR A O 1
ATOM 646 N N . GLN A 1 85 ? -31.225 -31.662 10.529 1.00 48.22 85 GLN A N 1
ATOM 647 C CA . GLN A 1 85 ? -30.479 -32.900 10.317 1.00 48.22 85 GLN A CA 1
ATOM 648 C C . GLN A 1 85 ? -29.773 -32.818 8.959 1.00 48.22 85 GLN A C 1
ATOM 650 O O . GLN A 1 85 ? -30.465 -32.754 7.934 1.00 48.22 85 GLN A O 1
ATOM 655 N N . PRO A 1 86 ? -28.427 -32.806 8.906 1.00 43.97 86 PRO A N 1
ATOM 656 C CA . PRO A 1 86 ? -27.730 -32.852 7.633 1.00 43.97 86 PRO A CA 1
ATOM 657 C C . PRO A 1 86 ? -28.159 -34.122 6.898 1.00 43.97 86 PRO A C 1
ATOM 659 O O . PRO A 1 86 ? -28.093 -35.227 7.439 1.00 43.97 86 PRO A O 1
ATOM 662 N N . LYS A 1 87 ? -28.632 -33.980 5.655 1.00 44.38 87 LYS A N 1
ATOM 663 C CA . LYS A 1 87 ? -28.804 -35.150 4.792 1.00 44.38 87 LYS A CA 1
ATOM 664 C C . LYS A 1 87 ? -27.428 -35.785 4.639 1.00 44.38 87 LYS A C 1
ATOM 666 O O . LYS A 1 87 ? -26.496 -35.104 4.220 1.00 44.38 87 LYS A O 1
ATOM 671 N N . ALA A 1 88 ? -27.312 -37.059 5.010 1.00 40.12 88 ALA A N 1
ATOM 672 C CA . ALA A 1 88 ? -26.079 -37.812 4.850 1.00 40.12 88 ALA A CA 1
ATOM 673 C C . ALA A 1 88 ? -25.610 -37.683 3.395 1.00 40.12 88 ALA A C 1
ATOM 675 O O . ALA A 1 88 ? -26.322 -38.082 2.472 1.00 40.12 88 ALA A O 1
ATOM 676 N N . LEU A 1 89 ? -24.440 -37.076 3.199 1.00 42.59 89 LEU A N 1
ATOM 677 C CA . LEU A 1 89 ? -23.801 -37.035 1.895 1.00 42.59 89 LEU A CA 1
ATOM 678 C C . LEU A 1 89 ? -23.381 -38.457 1.547 1.00 42.59 89 LEU A C 1
ATOM 680 O O . LEU A 1 89 ? -22.567 -39.057 2.248 1.00 42.59 89 LEU A O 1
ATOM 684 N N . VAL A 1 90 ? -23.953 -38.999 0.477 1.00 40.38 90 VAL A N 1
ATOM 685 C CA . VAL A 1 90 ? -23.500 -40.269 -0.083 1.00 40.38 90 VAL A CA 1
ATOM 686 C C . VAL A 1 90 ? -22.175 -39.992 -0.805 1.00 40.38 90 VAL A C 1
ATOM 688 O O . VAL A 1 90 ? -22.144 -39.141 -1.698 1.00 40.38 90 VAL A O 1
ATOM 691 N N . PRO A 1 91 ? -21.062 -40.650 -0.433 1.00 35.81 91 PRO A N 1
ATOM 692 C CA . PRO A 1 91 ? -19.786 -40.441 -1.107 1.00 35.81 91 PRO A CA 1
ATOM 693 C C . PRO A 1 91 ? -19.896 -40.860 -2.581 1.00 35.81 91 PRO A C 1
ATOM 695 O O . PRO A 1 91 ? -20.202 -42.016 -2.867 1.00 35.81 91 PRO A O 1
ATOM 698 N N . GLY A 1 92 ? -19.645 -39.933 -3.513 1.00 44.72 92 GLY A N 1
ATOM 699 C CA . GLY A 1 92 ? -19.498 -40.236 -4.945 1.00 44.72 92 GLY A CA 1
ATOM 700 C C . GLY A 1 92 ? -20.363 -39.435 -5.923 1.00 44.72 92 GLY A C 1
ATOM 701 O O . GLY A 1 92 ? -20.071 -39.474 -7.115 1.00 44.72 92 GLY A O 1
ATOM 702 N N . GLU A 1 93 ? -21.374 -38.687 -5.467 1.00 45.41 93 GLU A N 1
ATOM 703 C CA . GLU A 1 93 ? -22.305 -37.985 -6.379 1.00 45.41 93 GLU A CA 1
ATOM 704 C C . GLU A 1 93 ? -22.075 -36.473 -6.520 1.00 45.41 93 GLU A C 1
ATOM 706 O O . GLU A 1 93 ? -22.663 -35.858 -7.405 1.00 45.41 93 GLU A O 1
ATOM 711 N N . HIS A 1 94 ? -21.204 -35.867 -5.710 1.00 42.97 94 HIS A N 1
ATOM 712 C CA . HIS A 1 94 ? -21.109 -34.408 -5.615 1.00 42.97 94 HIS A CA 1
ATOM 713 C C . HIS A 1 94 ? -19.707 -33.880 -5.934 1.00 42.97 94 HIS A C 1
ATOM 715 O O . HIS A 1 94 ? -18.724 -34.233 -5.280 1.00 42.97 94 HIS A O 1
ATOM 721 N N . GLY A 1 95 ? -19.619 -33.022 -6.958 1.00 40.84 95 GLY A N 1
ATOM 722 C CA . GLY A 1 95 ? -18.430 -32.215 -7.254 1.00 40.84 95 GLY A CA 1
ATOM 723 C C . GLY A 1 95 ? -18.277 -31.047 -6.269 1.00 40.84 95 GLY A C 1
ATOM 724 O O . GLY A 1 95 ? -19.176 -30.765 -5.485 1.00 40.84 95 GLY A O 1
ATOM 725 N N . SER A 1 96 ? -17.156 -30.317 -6.305 1.00 41.88 96 SER A N 1
ATOM 726 C CA . SER A 1 96 ? -16.918 -29.188 -5.382 1.00 41.88 96 SER A CA 1
ATOM 727 C C . SER A 1 96 ? -17.970 -28.073 -5.470 1.00 41.88 96 SER A C 1
ATOM 729 O O . SER A 1 96 ? -18.155 -27.343 -4.505 1.00 41.88 96 SER A O 1
ATOM 731 N N . GLU A 1 97 ? -18.661 -27.952 -6.606 1.00 37.84 97 GLU A N 1
ATOM 732 C CA . GLU A 1 97 ? -19.764 -27.001 -6.813 1.00 37.84 97 GLU A CA 1
ATOM 733 C C . GLU A 1 97 ? -21.074 -27.439 -6.123 1.00 37.84 97 GLU A C 1
ATOM 735 O O . GLU A 1 97 ? -21.907 -26.593 -5.807 1.00 37.84 97 GLU A O 1
ATOM 740 N N . ASP A 1 98 ? -21.233 -28.728 -5.798 1.00 43.16 98 ASP A N 1
ATOM 741 C CA . ASP A 1 98 ? -22.402 -29.255 -5.079 1.00 43.16 98 ASP A CA 1
ATOM 742 C C . ASP A 1 98 ? -22.290 -29.095 -3.555 1.00 43.16 98 ASP A C 1
ATOM 744 O O . ASP A 1 98 ? -23.301 -29.149 -2.862 1.00 43.16 98 ASP A O 1
ATOM 748 N N . LEU A 1 99 ? -21.096 -28.856 -3.000 1.00 40.81 99 LEU A N 1
ATOM 749 C CA . LEU A 1 99 ? -20.915 -28.674 -1.550 1.00 40.81 99 LEU A CA 1
ATOM 750 C C . LEU A 1 99 ? -21.559 -27.375 -1.037 1.00 40.81 99 LEU A C 1
ATOM 752 O O . LEU A 1 99 ? -22.166 -27.373 0.034 1.00 40.81 99 LEU A O 1
ATOM 756 N N . ASP A 1 100 ? -21.508 -26.294 -1.820 1.00 40.91 100 ASP A N 1
ATOM 757 C CA . ASP A 1 100 ? -22.193 -25.039 -1.484 1.00 40.91 100 ASP A CA 1
ATOM 758 C C . ASP A 1 100 ? -23.725 -25.159 -1.606 1.00 40.91 100 ASP A C 1
ATOM 760 O O . ASP A 1 100 ? -24.460 -24.499 -0.866 1.00 40.91 100 ASP A O 1
ATOM 764 N N . ALA A 1 101 ? -24.213 -26.046 -2.484 1.00 43.94 101 ALA A N 1
ATOM 765 C CA . ALA A 1 101 ? -25.633 -26.365 -2.656 1.00 43.94 101 ALA A CA 1
ATOM 766 C C . ALA A 1 101 ? -26.155 -27.426 -1.663 1.00 43.94 101 ALA A C 1
ATOM 768 O O . ALA A 1 101 ? -27.346 -27.436 -1.348 1.00 43.94 101 ALA A O 1
ATOM 769 N N . ALA A 1 102 ? -25.281 -28.290 -1.137 1.00 42.31 102 ALA A N 1
ATOM 770 C CA . ALA A 1 102 ? -25.606 -29.317 -0.148 1.00 42.31 102 ALA A CA 1
ATOM 771 C C . ALA A 1 102 ? -25.678 -28.768 1.287 1.00 42.31 102 ALA A C 1
ATOM 773 O O . ALA A 1 102 ? -26.388 -29.324 2.128 1.00 42.31 102 ALA A O 1
ATOM 774 N N . PHE A 1 103 ? -25.002 -27.646 1.566 1.00 49.16 103 PHE A N 1
ATOM 775 C CA . PHE A 1 103 ? -24.952 -27.026 2.896 1.00 49.16 103 PHE A CA 1
ATOM 776 C C . PHE A 1 103 ? -25.417 -25.554 2.965 1.00 49.16 103 PHE A C 1
ATOM 778 O O . PHE A 1 103 ? -24.806 -24.752 3.679 1.00 49.16 103 PHE A O 1
ATOM 785 N N . PRO A 1 104 ? -26.531 -25.154 2.321 1.00 52.22 104 PRO A N 1
ATOM 786 C CA . PRO A 1 104 ? -27.007 -23.770 2.357 1.00 52.22 104 PRO A CA 1
ATOM 787 C C . PRO A 1 104 ? -27.332 -23.316 3.786 1.00 52.22 104 PRO A C 1
ATOM 789 O O . PRO A 1 104 ? -27.114 -22.159 4.138 1.00 52.22 104 PRO A O 1
ATOM 792 N N . ILE A 1 105 ? -27.783 -24.242 4.639 1.00 49.81 105 ILE A N 1
ATOM 793 C CA . ILE A 1 105 ? -28.089 -23.969 6.045 1.00 49.81 105 ILE A CA 1
ATOM 794 C C . ILE A 1 105 ? -26.812 -23.847 6.884 1.00 49.81 105 ILE A C 1
ATOM 796 O O . ILE A 1 105 ? -26.742 -22.931 7.693 1.00 49.81 105 ILE A O 1
ATOM 800 N N . ALA A 1 106 ? -25.767 -24.651 6.653 1.00 50.25 106 ALA A N 1
ATOM 801 C CA . ALA A 1 106 ? -24.502 -24.517 7.390 1.00 50.25 106 ALA A CA 1
ATOM 802 C C . ALA A 1 106 ? -23.718 -23.258 6.976 1.00 50.25 106 ALA A C 1
ATOM 804 O O . ALA A 1 106 ? -23.127 -22.587 7.821 1.00 50.25 106 ALA A O 1
ATOM 805 N N . ASN A 1 107 ? -23.767 -22.879 5.695 1.00 52.75 107 ASN A N 1
ATOM 806 C CA . ASN A 1 107 ? -23.206 -21.616 5.214 1.00 52.75 107 ASN A CA 1
ATOM 807 C C . ASN A 1 107 ? -23.986 -20.408 5.768 1.00 52.75 107 ASN A C 1
ATOM 809 O O . ASN A 1 107 ? -23.376 -19.437 6.222 1.00 52.75 107 ASN A O 1
ATOM 813 N N . ALA A 1 108 ? -25.322 -20.486 5.824 1.00 53.94 108 ALA A N 1
ATOM 814 C CA . ALA A 1 108 ? -26.151 -19.480 6.490 1.00 53.94 108 ALA A CA 1
ATOM 815 C C . ALA A 1 108 ? -25.884 -19.413 8.006 1.00 53.94 108 ALA A C 1
ATOM 817 O O . ALA A 1 108 ? -25.797 -18.313 8.552 1.00 53.94 108 ALA A O 1
ATOM 818 N N . ALA A 1 109 ? -25.677 -20.557 8.670 1.00 52.50 109 ALA A N 1
ATOM 819 C CA . ALA A 1 109 ? -25.285 -20.645 10.078 1.00 52.50 109 ALA A CA 1
ATOM 820 C C . ALA A 1 109 ? -23.957 -19.952 10.322 1.00 52.50 109 ALA A C 1
ATOM 822 O O . ALA A 1 109 ? -23.859 -19.090 11.183 1.00 52.50 109 ALA A O 1
ATOM 823 N N . ARG A 1 110 ? -22.945 -20.284 9.518 1.00 57.66 110 ARG A N 1
ATOM 824 C CA . ARG A 1 110 ? -21.609 -19.700 9.608 1.00 57.66 110 ARG A CA 1
ATOM 825 C C . ARG A 1 110 ? -21.663 -18.190 9.386 1.00 57.66 110 ARG A C 1
ATOM 827 O O . ARG A 1 110 ? -21.026 -17.442 10.117 1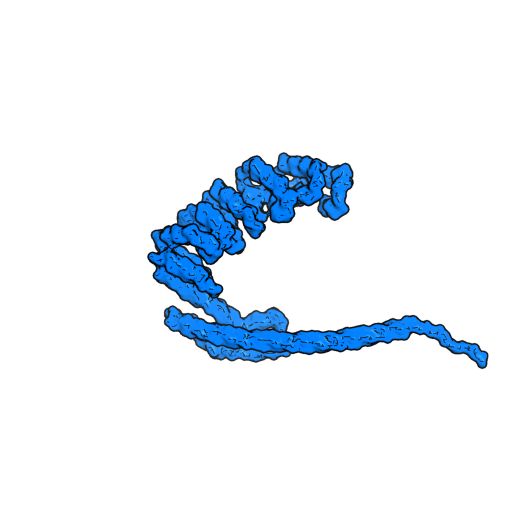.00 57.66 110 ARG A O 1
ATOM 834 N N . GLY A 1 111 ? -22.472 -17.725 8.433 1.00 59.75 111 GLY A N 1
ATOM 835 C CA . GLY A 1 111 ? -22.731 -16.300 8.221 1.00 59.75 111 GLY A CA 1
ATOM 836 C C . GLY A 1 111 ? -23.483 -15.622 9.374 1.00 59.75 111 GLY A C 1
ATOM 837 O O . GLY A 1 111 ? -23.228 -14.453 9.662 1.00 59.75 111 GLY A O 1
ATOM 838 N N . LEU A 1 112 ? -24.404 -16.320 10.042 1.00 60.81 112 LEU A N 1
ATOM 839 C CA . LEU A 1 112 ? -25.103 -15.821 11.228 1.00 60.81 112 LEU A CA 1
ATOM 840 C C . LEU A 1 112 ? -24.157 -15.756 12.432 1.00 60.81 112 LEU A C 1
ATOM 842 O O . LEU A 1 112 ? -24.010 -14.687 13.005 1.00 60.81 112 LEU A O 1
ATOM 846 N N . ILE A 1 113 ? -23.449 -16.840 12.746 1.00 60.78 113 ILE A N 1
ATOM 847 C CA . ILE A 1 113 ? -22.464 -16.927 13.833 1.00 60.78 113 ILE A CA 1
ATOM 848 C C . ILE A 1 113 ? -21.390 -15.857 13.673 1.00 60.78 113 ILE A C 1
ATOM 850 O O . ILE A 1 113 ? -21.173 -15.078 14.589 1.00 60.78 113 ILE A O 1
ATOM 854 N N . ASN A 1 114 ? -20.818 -15.705 12.475 1.00 63.88 114 ASN A N 1
ATOM 855 C CA . ASN A 1 114 ? -19.826 -14.659 12.225 1.00 63.88 114 ASN A CA 1
ATOM 856 C C . ASN A 1 114 ? -20.375 -13.242 12.471 1.00 63.88 114 ASN A C 1
ATOM 858 O O . ASN A 1 114 ? -19.620 -12.359 12.875 1.00 63.88 114 ASN A O 1
ATOM 862 N N . ARG A 1 115 ? -21.668 -12.994 12.211 1.00 68.00 115 ARG A N 1
ATOM 863 C CA . ARG A 1 115 ? -22.310 -11.702 12.508 1.00 68.00 115 ARG A CA 1
ATOM 864 C C . ARG A 1 115 ? -22.560 -11.528 14.003 1.00 68.00 115 ARG A C 1
ATOM 866 O O . ARG A 1 115 ? -22.251 -10.469 14.531 1.00 68.00 115 ARG A O 1
ATOM 873 N N . LEU A 1 116 ? -23.066 -12.561 14.667 1.00 65.12 116 LEU A N 1
ATOM 874 C CA . LEU A 1 116 ? -23.338 -12.556 16.102 1.00 65.12 116 LEU A CA 1
ATOM 875 C C . LEU A 1 116 ? -22.056 -12.375 16.919 1.00 65.12 116 LEU A C 1
ATOM 877 O O . LEU A 1 116 ? -22.014 -11.524 17.802 1.00 65.12 116 LEU A O 1
ATOM 881 N N . ASP A 1 117 ? -20.995 -13.100 16.570 1.00 70.06 117 ASP A N 1
ATOM 882 C CA . ASP A 1 117 ? -19.677 -12.964 17.190 1.00 70.06 117 ASP A CA 1
ATOM 883 C C . ASP A 1 117 ? -19.111 -11.563 16.962 1.00 70.06 117 ASP A C 1
ATOM 885 O O . ASP A 1 117 ? -18.603 -10.936 17.887 1.00 70.06 117 ASP A O 1
ATOM 889 N N . ARG A 1 118 ? -19.248 -11.020 15.746 1.00 75.69 118 ARG A N 1
ATOM 890 C CA . ARG A 1 118 ? -18.842 -9.644 15.433 1.00 75.69 118 ARG A CA 1
ATOM 891 C C . ARG A 1 118 ? -19.602 -8.619 16.277 1.00 75.69 118 ARG A C 1
ATOM 893 O O . ARG A 1 118 ? -18.972 -7.703 16.802 1.00 75.69 118 ARG A O 1
ATOM 900 N N . ASP A 1 119 ? -20.916 -8.765 16.422 1.00 77.31 119 ASP A N 1
ATOM 901 C CA . ASP A 1 119 ? -21.749 -7.855 17.214 1.00 77.31 119 ASP A CA 1
ATOM 902 C C . ASP A 1 119 ? -21.441 -7.960 18.713 1.00 77.31 119 ASP A C 1
ATOM 904 O O . ASP A 1 119 ? -21.360 -6.936 19.394 1.00 77.31 119 ASP A O 1
ATOM 908 N N . LEU A 1 120 ? -21.204 -9.171 19.223 1.00 78.75 120 LEU A N 1
ATOM 909 C CA . LEU A 1 120 ? -20.787 -9.401 20.606 1.00 78.75 120 LEU A CA 1
ATOM 910 C C . LEU A 1 120 ? -19.416 -8.773 20.882 1.00 78.75 120 LEU A C 1
ATOM 912 O O . LEU A 1 120 ? -19.251 -8.047 21.863 1.00 78.75 120 LEU A O 1
ATOM 916 N N . VAL A 1 121 ? -18.447 -8.992 19.990 1.00 80.38 121 VAL A N 1
ATOM 917 C CA . VAL A 1 121 ? -17.114 -8.381 20.077 1.00 80.38 121 VAL A CA 1
ATOM 918 C C . VAL A 1 121 ? -17.214 -6.857 19.991 1.00 80.38 121 VAL A C 1
ATOM 920 O O . VAL A 1 121 ? -16.541 -6.157 20.743 1.00 80.38 121 VAL A O 1
ATOM 923 N N . MET A 1 122 ? -18.092 -6.319 19.142 1.00 86.56 122 MET A N 1
ATOM 924 C CA . MET A 1 122 ? -18.351 -4.880 19.080 1.00 86.56 122 MET A CA 1
ATOM 925 C C . MET A 1 122 ? -18.937 -4.354 20.397 1.00 86.56 122 MET A C 1
ATOM 927 O O . MET A 1 122 ? -18.492 -3.320 20.889 1.00 86.56 122 MET A O 1
ATOM 931 N N . GLN A 1 123 ? -19.900 -5.048 21.011 1.00 83.00 123 GLN A N 1
ATOM 932 C CA . GLN A 1 123 ? -20.435 -4.660 22.322 1.00 83.00 123 GLN A CA 1
ATOM 933 C C . GLN A 1 123 ? -19.358 -4.693 23.411 1.00 83.00 123 GLN A C 1
ATOM 935 O O . GLN A 1 123 ? -19.273 -3.762 24.213 1.00 83.00 123 GLN A O 1
ATOM 940 N N . GLN A 1 124 ? -18.500 -5.716 23.413 1.00 85.94 124 GLN A N 1
ATOM 941 C CA . GLN A 1 124 ? -17.357 -5.796 24.319 1.00 85.94 124 GLN A CA 1
ATOM 942 C C . GLN A 1 124 ? -16.389 -4.626 24.100 1.00 85.94 124 GLN A C 1
ATOM 944 O O . GLN A 1 124 ? -15.976 -3.982 25.062 1.00 85.94 124 GLN A O 1
ATOM 949 N N . ALA A 1 125 ? -16.069 -4.305 22.847 1.00 87.81 125 ALA A N 1
ATOM 950 C CA . ALA A 1 125 ? -15.223 -3.174 22.489 1.00 87.81 125 ALA A CA 1
ATOM 951 C C . ALA A 1 125 ? -15.811 -1.844 22.992 1.00 87.81 125 ALA A C 1
ATOM 953 O O . ALA A 1 125 ? -15.097 -1.030 23.576 1.00 87.81 125 ALA A O 1
ATOM 954 N N . LEU A 1 126 ? -17.124 -1.642 22.841 1.00 89.88 126 LEU A N 1
ATOM 955 C CA . LEU A 1 126 ? -17.822 -0.464 23.362 1.00 89.88 126 LEU A CA 1
ATOM 956 C C . LEU A 1 126 ? -17.812 -0.407 24.894 1.00 89.88 126 LEU A C 1
ATOM 958 O O . LEU A 1 126 ? -17.642 0.670 25.459 1.00 89.88 126 LEU A O 1
ATOM 962 N N . ALA A 1 127 ? -17.933 -1.546 25.577 1.00 89.38 127 ALA A N 1
ATOM 963 C CA . ALA A 1 127 ? -17.825 -1.609 27.035 1.00 89.38 127 ALA A CA 1
ATOM 964 C C . ALA A 1 127 ? -16.404 -1.287 27.542 1.00 89.38 127 ALA A C 1
ATOM 966 O O . ALA A 1 127 ? -16.235 -0.832 28.674 1.00 89.38 127 ALA A O 1
ATOM 967 N N . LEU A 1 128 ? -15.384 -1.502 26.706 1.00 92.19 128 LEU A N 1
ATOM 968 C CA . LEU A 1 128 ? -13.981 -1.191 26.990 1.00 92.19 128 LEU A CA 1
ATOM 969 C C . LEU A 1 128 ? -13.554 0.203 26.503 1.00 92.19 128 LEU A C 1
ATOM 971 O O . LEU A 1 128 ? -12.394 0.569 26.677 1.00 92.19 128 LEU A O 1
ATOM 975 N N . ALA A 1 129 ? -14.464 0.995 25.928 1.00 88.00 129 ALA A N 1
ATOM 976 C CA . ALA A 1 129 ? -14.156 2.275 25.288 1.00 88.00 129 ALA A CA 1
ATOM 977 C C . ALA A 1 129 ? -13.406 3.276 26.186 1.00 88.00 129 ALA A C 1
ATOM 979 O O . ALA A 1 129 ? -12.543 4.005 25.704 1.00 88.00 129 ALA A O 1
ATOM 980 N N . ASP A 1 130 ? -13.704 3.291 27.488 1.00 91.75 130 ASP A N 1
ATOM 981 C CA . ASP A 1 130 ? -13.067 4.190 28.463 1.00 91.75 130 ASP A CA 1
ATOM 982 C C . ASP A 1 130 ? -11.753 3.629 29.043 1.00 91.75 130 ASP A C 1
ATOM 984 O O . ASP A 1 130 ? -11.134 4.238 29.916 1.00 91.75 130 ASP A O 1
ATOM 988 N N . ARG A 1 131 ? -11.327 2.441 28.598 1.00 94.88 131 ARG A N 1
ATOM 989 C CA . ARG A 1 131 ? -10.137 1.729 29.083 1.00 94.88 131 ARG A CA 1
ATOM 990 C C . ARG A 1 131 ? -9.273 1.304 27.891 1.00 94.88 131 ARG A C 1
ATOM 992 O O . ARG A 1 131 ? -9.259 0.120 27.551 1.00 94.88 131 ARG A O 1
ATOM 999 N N . PRO A 1 132 ? -8.540 2.239 27.263 1.00 93.25 132 PRO A N 1
ATOM 1000 C CA . PRO A 1 132 ? -7.864 1.990 25.991 1.00 93.25 132 PRO A CA 1
ATOM 1001 C C . PRO A 1 132 ? -6.860 0.832 26.057 1.00 93.25 132 PRO A C 1
ATOM 1003 O O . PRO A 1 132 ? -6.819 0.023 25.141 1.00 93.25 132 PRO A O 1
ATOM 1006 N N . GLU A 1 133 ? -6.126 0.662 27.158 1.00 94.62 133 GLU A N 1
ATOM 1007 C CA . GLU A 1 133 ? -5.209 -0.482 27.300 1.00 94.62 133 GLU A CA 1
ATOM 1008 C C . GLU A 1 133 ? -5.945 -1.826 27.343 1.00 94.62 133 GLU A C 1
ATOM 1010 O O . GLU A 1 133 ? -5.592 -2.751 26.618 1.00 94.62 133 GLU A O 1
ATOM 1015 N N . ALA A 1 134 ? -7.032 -1.917 28.117 1.00 92.69 134 ALA A N 1
ATOM 1016 C CA . ALA A 1 134 ? -7.836 -3.136 28.190 1.00 92.69 134 ALA A CA 1
ATOM 1017 C C . ALA A 1 134 ? -8.529 -3.445 26.852 1.00 92.69 134 ALA A C 1
ATOM 1019 O O . ALA A 1 134 ? -8.687 -4.609 26.490 1.00 92.69 134 ALA A O 1
ATOM 1020 N N . TYR A 1 135 ? -8.922 -2.406 26.110 1.00 94.44 135 TYR A N 1
ATOM 1021 C CA . TYR A 1 135 ? -9.427 -2.531 24.747 1.00 94.44 135 TYR A CA 1
ATOM 1022 C C . TYR A 1 135 ? -8.368 -3.157 23.830 1.00 94.44 135 TYR A C 1
ATOM 1024 O O . TYR A 1 135 ? -8.661 -4.113 23.113 1.00 94.44 135 TYR A O 1
ATOM 1032 N N . LEU A 1 136 ? -7.135 -2.640 23.861 1.00 92.62 136 LEU A N 1
ATOM 1033 C CA . LEU A 1 136 ? -6.035 -3.135 23.032 1.00 92.62 136 LEU A CA 1
ATOM 1034 C C . LEU A 1 136 ? -5.605 -4.554 23.420 1.00 92.62 136 LEU A C 1
ATOM 1036 O O . LEU A 1 136 ? -5.347 -5.362 22.533 1.00 92.62 136 LEU A O 1
ATOM 1040 N N . ASP A 1 137 ? -5.596 -4.891 24.709 1.00 91.56 137 ASP A N 1
ATOM 1041 C CA . ASP A 1 137 ? -5.311 -6.251 25.184 1.00 91.56 137 ASP A CA 1
ATOM 1042 C C . ASP A 1 137 ? -6.374 -7.255 24.718 1.00 91.56 137 ASP A C 1
ATOM 1044 O O . ASP A 1 137 ? -6.055 -8.363 24.270 1.00 91.56 137 ASP A O 1
ATOM 1048 N N . ALA A 1 138 ? -7.649 -6.858 24.771 1.00 87.50 138 ALA A N 1
ATOM 1049 C CA . ALA A 1 138 ? -8.748 -7.673 24.269 1.00 87.50 138 ALA A CA 1
ATOM 1050 C C . ALA A 1 138 ? -8.667 -7.850 22.743 1.00 87.50 138 ALA A C 1
ATOM 1052 O O . ALA A 1 138 ? -8.858 -8.957 22.243 1.00 87.50 138 ALA A O 1
ATOM 1053 N N . LEU A 1 139 ? -8.303 -6.798 22.001 1.00 88.06 139 LEU A N 1
ATOM 1054 C CA . LEU A 1 139 ? -8.055 -6.887 20.562 1.00 88.06 139 LEU A CA 1
ATOM 1055 C C . LEU A 1 139 ? -6.870 -7.809 20.241 1.00 88.06 139 LEU A C 1
ATOM 1057 O O . LEU A 1 139 ? -6.956 -8.632 19.331 1.00 88.06 139 LEU A O 1
ATOM 1061 N N . ALA A 1 140 ? -5.763 -7.693 20.976 1.00 85.19 140 ALA A N 1
ATOM 1062 C CA . ALA A 1 140 ? -4.555 -8.480 20.739 1.00 85.19 140 ALA A CA 1
ATOM 1063 C C . ALA A 1 140 ? -4.769 -9.987 20.957 1.00 85.19 140 ALA A C 1
ATOM 1065 O O . ALA A 1 140 ? -4.087 -10.802 20.335 1.00 85.19 140 ALA A O 1
ATOM 1066 N N . THR A 1 141 ? -5.732 -10.355 21.804 1.00 82.75 141 THR A N 1
ATOM 1067 C CA . THR A 1 141 ? -6.079 -11.747 22.123 1.00 82.75 141 THR A CA 1
ATOM 1068 C C . THR A 1 141 ? -7.279 -12.285 21.332 1.00 82.75 141 THR A C 1
ATOM 1070 O O . THR A 1 141 ? -7.559 -13.484 21.391 1.00 82.75 141 THR A O 1
ATOM 1073 N N . ALA A 1 142 ? -7.965 -11.446 20.547 1.00 74.38 142 ALA A N 1
ATOM 1074 C CA . ALA A 1 142 ? -9.113 -11.846 19.739 1.00 74.38 142 ALA A CA 1
ATOM 1075 C C . ALA A 1 142 ? -8.683 -12.707 18.534 1.00 74.38 142 ALA A C 1
ATOM 1077 O O . ALA A 1 142 ? -8.174 -12.203 17.534 1.00 74.38 142 ALA A O 1
ATOM 1078 N N . SER A 1 143 ? -8.909 -14.022 18.614 1.00 59.78 143 SER A N 1
ATOM 1079 C CA . SER A 1 143 ? -8.485 -14.987 17.587 1.00 59.78 143 SER A CA 1
ATOM 1080 C C . SER A 1 143 ? -9.460 -15.138 16.415 1.00 59.78 143 SER A C 1
ATOM 1082 O O . SER A 1 143 ? -9.026 -15.428 15.302 1.00 59.78 143 SER A O 1
ATOM 1084 N N . LEU A 1 144 ? -10.767 -14.965 16.649 1.00 54.19 144 LEU A N 1
ATOM 1085 C CA . LEU A 1 144 ? -11.804 -15.350 15.683 1.00 54.19 144 LEU A CA 1
ATOM 1086 C C . LEU A 1 144 ? -12.336 -14.177 14.845 1.00 54.19 144 LEU A C 1
ATOM 1088 O O . LEU A 1 144 ? -12.561 -14.357 13.652 1.00 54.19 144 LEU A O 1
ATOM 1092 N N . GLN A 1 145 ? -12.512 -12.979 15.419 1.00 62.31 145 GLN A N 1
ATOM 1093 C CA . GLN A 1 145 ? -13.092 -11.821 14.714 1.00 62.31 145 GLN A CA 1
ATOM 1094 C C . GLN A 1 145 ? -12.635 -10.474 15.321 1.00 62.31 145 GLN A C 1
ATOM 1096 O O . GLN A 1 145 ? -13.428 -9.797 15.978 1.00 62.31 145 GLN A O 1
ATOM 1101 N N . PRO A 1 146 ? -11.392 -10.005 15.083 1.00 69.94 146 PRO A N 1
ATOM 1102 C CA . PRO A 1 146 ? -10.957 -8.692 15.576 1.00 69.94 146 PRO A CA 1
ATOM 1103 C C . PRO A 1 146 ? -11.789 -7.539 14.989 1.00 69.94 146 PRO A C 1
ATOM 1105 O O . PRO A 1 146 ? -11.891 -6.483 15.606 1.00 69.94 146 PRO A O 1
ATOM 1108 N N . ARG A 1 147 ? -12.449 -7.745 13.835 1.00 79.94 147 ARG A N 1
ATOM 1109 C CA . ARG A 1 147 ? -13.281 -6.739 13.147 1.00 79.94 147 ARG A CA 1
ATOM 1110 C C . ARG A 1 147 ? -14.343 -6.080 14.028 1.00 79.94 147 ARG A C 1
ATOM 1112 O O . ARG A 1 147 ? -14.564 -4.892 13.855 1.00 79.94 147 ARG A O 1
ATOM 1119 N N . GLY A 1 148 ? -14.929 -6.780 15.003 1.00 81.75 148 GLY A N 1
ATOM 1120 C CA . GLY A 1 148 ? -15.902 -6.159 15.914 1.00 81.75 148 GLY A CA 1
ATOM 1121 C C . GLY A 1 148 ? -15.337 -4.951 16.681 1.00 81.75 148 GLY A C 1
ATOM 1122 O O . GLY A 1 148 ? -16.057 -3.982 16.908 1.00 81.75 148 GLY A O 1
ATOM 1123 N N . PHE A 1 149 ? -14.036 -4.949 17.004 1.00 86.94 149 PHE A N 1
ATOM 1124 C CA . PHE A 1 149 ? -13.359 -3.784 17.590 1.00 86.94 149 PHE A CA 1
ATOM 1125 C C . PHE A 1 149 ? -13.280 -2.625 16.586 1.00 86.94 149 PHE A C 1
ATOM 1127 O O . PHE A 1 149 ? -13.699 -1.507 16.882 1.00 86.94 149 PHE A O 1
ATOM 1134 N N . HIS A 1 150 ? -12.840 -2.907 15.363 1.00 88.56 150 HIS A N 1
ATOM 1135 C CA . HIS A 1 150 ? -12.780 -1.936 14.268 1.00 88.56 150 HIS A CA 1
ATOM 1136 C C . HIS A 1 150 ? -14.151 -1.290 13.986 1.00 88.56 150 HIS A C 1
ATOM 1138 O O . HIS A 1 150 ? -14.278 -0.070 13.885 1.00 88.56 150 HIS A O 1
ATOM 1144 N N . ASP A 1 151 ? -15.217 -2.092 13.985 1.00 88.69 151 ASP A N 1
ATOM 1145 C CA . ASP A 1 151 ? -16.592 -1.625 13.777 1.00 88.69 151 ASP A CA 1
ATOM 1146 C C . ASP A 1 151 ? -17.161 -0.808 14.942 1.00 88.69 151 ASP A C 1
ATOM 1148 O O . ASP A 1 151 ? -18.133 -0.065 14.767 1.00 88.69 151 ASP A O 1
ATOM 1152 N N . ALA A 1 152 ? -16.563 -0.914 16.131 1.00 90.06 152 ALA A N 1
ATOM 1153 C CA . ALA A 1 152 ? -16.916 -0.076 17.267 1.00 90.06 152 ALA A CA 1
ATOM 1154 C C . ALA A 1 152 ? -16.371 1.354 17.115 1.00 90.06 152 ALA A C 1
ATOM 1156 O O . ALA A 1 152 ? -16.988 2.280 17.642 1.00 90.06 152 ALA A O 1
ATOM 1157 N N . LEU A 1 153 ? -15.274 1.572 16.372 1.00 91.94 153 LEU A N 1
ATOM 1158 C CA . LEU A 1 153 ? -14.602 2.879 16.268 1.00 91.94 153 LEU A CA 1
ATOM 1159 C C . LEU A 1 153 ? -15.533 4.045 15.878 1.00 91.94 153 LEU A C 1
ATOM 1161 O O . LEU A 1 153 ? -15.474 5.089 16.541 1.00 91.94 153 LEU A O 1
ATOM 1165 N N . PRO A 1 154 ? -16.427 3.919 14.873 1.00 90.31 154 PRO A N 1
ATOM 1166 C CA . PRO A 1 154 ? -17.339 5.003 14.499 1.00 90.31 154 PRO A CA 1
ATOM 1167 C C . PRO A 1 154 ? -18.370 5.339 15.586 1.00 90.31 154 PRO A C 1
ATOM 1169 O O . PRO A 1 154 ? -18.929 6.432 15.583 1.00 90.31 154 PRO A O 1
ATOM 1172 N N . ARG A 1 155 ? -18.632 4.407 16.511 1.00 91.12 155 ARG A N 1
ATOM 1173 C CA . ARG A 1 155 ? -19.606 4.552 17.604 1.00 91.12 155 ARG A CA 1
ATOM 1174 C C . ARG A 1 155 ? -18.992 5.132 18.877 1.00 91.12 155 ARG A C 1
ATOM 1176 O O . ARG A 1 155 ? -19.731 5.538 19.769 1.00 91.12 155 ARG A O 1
ATOM 1183 N N . LEU A 1 156 ? -17.665 5.171 18.966 1.00 92.25 156 LEU A N 1
ATOM 1184 C CA . LEU A 1 156 ? -16.964 5.815 20.070 1.00 92.25 156 LEU A CA 1
ATOM 1185 C C . LEU A 1 156 ? -17.165 7.333 20.025 1.00 92.25 156 LEU A C 1
ATOM 1187 O O . LEU A 1 156 ? -17.344 7.934 18.964 1.00 92.25 156 LEU A O 1
ATOM 1191 N N . SER A 1 157 ? -17.106 7.975 21.184 1.00 93.12 157 SER A N 1
ATOM 1192 C CA . SER A 1 157 ? -16.989 9.431 21.248 1.00 93.12 157 SER A CA 1
ATOM 1193 C C . SER A 1 157 ? -15.603 9.884 20.770 1.00 93.12 157 SER A C 1
ATOM 1195 O O . SER A 1 157 ? -14.635 9.119 20.791 1.00 93.12 157 SER A O 1
ATOM 1197 N N . GLN A 1 158 ? -15.479 11.146 20.355 1.00 91.38 158 GLN A N 1
ATOM 1198 C CA . GLN A 1 158 ? -14.189 11.704 19.941 1.00 91.38 158 GLN A CA 1
ATOM 1199 C C . GLN A 1 158 ? -13.109 11.597 21.043 1.00 91.38 158 GLN A C 1
ATOM 1201 O O . GLN A 1 158 ? -12.006 11.163 20.715 1.00 91.38 158 GLN A O 1
ATOM 1206 N N . PRO A 1 159 ? -13.383 11.890 22.336 1.00 93.19 159 PRO A N 1
ATOM 1207 C CA . PRO A 1 159 ? -12.392 11.694 23.399 1.00 93.19 159 PRO A CA 1
ATOM 1208 C C . PRO A 1 159 ? -11.922 10.242 23.533 1.00 93.19 159 PRO A C 1
ATOM 1210 O O . PRO A 1 159 ? -10.727 10.000 23.679 1.00 93.19 159 PRO A O 1
ATOM 1213 N N . GLN A 1 160 ? -12.837 9.274 23.420 1.00 94.38 160 GLN A N 1
ATOM 1214 C CA . GLN A 1 160 ? -12.494 7.848 23.473 1.00 94.38 160 GLN A CA 1
ATOM 1215 C C . GLN A 1 160 ? -11.608 7.441 22.290 1.00 94.38 160 GLN A C 1
ATOM 1217 O O . GLN A 1 160 ? -10.601 6.764 22.484 1.00 94.38 160 GLN A O 1
ATOM 1222 N N . ARG A 1 161 ? -11.925 7.902 21.070 1.00 93.94 161 ARG A N 1
ATOM 1223 C CA . ARG A 1 161 ? -11.069 7.664 19.894 1.00 93.94 161 ARG A CA 1
ATOM 1224 C C . ARG A 1 161 ? -9.673 8.258 20.065 1.00 93.94 161 ARG A C 1
ATOM 1226 O O . ARG A 1 161 ? -8.704 7.604 19.698 1.00 93.94 161 ARG A O 1
ATOM 1233 N N . MET A 1 162 ? -9.563 9.464 20.623 1.00 92.38 162 MET A N 1
ATOM 1234 C CA . MET A 1 162 ? -8.266 10.109 20.857 1.00 92.38 162 MET A CA 1
ATOM 1235 C C . MET A 1 162 ? -7.430 9.354 21.895 1.00 92.38 162 MET A C 1
ATOM 1237 O O . MET A 1 162 ? -6.271 9.051 21.626 1.00 92.38 162 MET A O 1
ATOM 1241 N N . ALA A 1 163 ? -8.026 8.962 23.024 1.00 93.62 163 ALA A N 1
ATOM 1242 C CA . ALA A 1 163 ? -7.337 8.164 24.038 1.00 93.62 163 ALA A CA 1
ATOM 1243 C C . ALA A 1 163 ? -6.874 6.804 23.482 1.00 93.62 163 ALA A C 1
ATOM 1245 O O . ALA A 1 163 ? -5.749 6.366 23.726 1.00 93.62 163 ALA A O 1
ATOM 1246 N N . LEU A 1 164 ? -7.720 6.151 22.679 1.00 94.75 164 LEU A N 1
ATOM 1247 C CA . LEU A 1 164 ? -7.379 4.887 22.031 1.00 94.75 164 LEU A CA 1
ATOM 1248 C C . LEU A 1 164 ? -6.277 5.055 20.979 1.00 94.75 164 LEU A C 1
ATOM 1250 O O . LEU A 1 164 ? -5.403 4.200 20.868 1.00 94.75 164 LEU A O 1
ATOM 1254 N N . ARG A 1 165 ? -6.281 6.164 20.232 1.00 94.50 165 ARG A N 1
ATOM 1255 C CA . ARG A 1 165 ? -5.235 6.509 19.262 1.00 94.50 165 ARG A CA 1
ATOM 1256 C C . ARG A 1 165 ? -3.873 6.678 19.928 1.00 94.50 165 ARG A C 1
ATOM 1258 O O . ARG A 1 165 ? -2.894 6.141 19.418 1.00 94.50 165 ARG A O 1
ATOM 1265 N N . GLU A 1 166 ? -3.807 7.383 21.053 1.00 93.62 166 GLU A N 1
ATOM 1266 C CA . GLU A 1 166 ? -2.564 7.567 21.813 1.00 93.62 166 GLU A CA 1
ATOM 1267 C C . GLU A 1 166 ? -2.016 6.231 22.338 1.00 93.62 166 GLU A C 1
ATOM 1269 O O . GLU A 1 166 ? -0.836 5.929 22.146 1.00 93.62 166 GLU A O 1
ATOM 1274 N N . ALA A 1 167 ? -2.879 5.386 22.910 1.00 94.19 167 ALA A N 1
ATOM 1275 C CA . ALA A 1 167 ? -2.489 4.054 23.376 1.00 94.19 167 ALA A CA 1
ATOM 1276 C C . ALA A 1 167 ? -2.045 3.137 22.217 1.00 94.19 167 ALA A C 1
ATOM 1278 O O . ALA A 1 167 ? -1.015 2.463 22.294 1.00 94.19 167 ALA A O 1
ATOM 1279 N N . ALA A 1 168 ? -2.773 3.151 21.095 1.00 94.19 168 ALA A N 1
ATOM 1280 C CA . ALA A 1 168 ? -2.441 2.350 19.918 1.00 94.19 168 ALA A CA 1
ATOM 1281 C C . ALA A 1 168 ? -1.102 2.777 19.296 1.00 94.19 168 ALA A C 1
ATOM 1283 O O . ALA A 1 168 ? -0.328 1.925 18.857 1.00 94.19 168 ALA A O 1
ATOM 1284 N N . ALA A 1 169 ? -0.787 4.077 19.304 1.00 93.44 169 ALA A N 1
ATOM 1285 C CA . ALA A 1 169 ? 0.498 4.590 18.837 1.00 93.44 169 ALA A CA 1
ATOM 1286 C C . ALA A 1 169 ? 1.678 4.018 19.641 1.00 93.44 169 ALA A C 1
ATOM 1288 O O . ALA A 1 169 ? 2.699 3.653 19.052 1.00 93.44 169 ALA A O 1
ATOM 1289 N N . ALA A 1 170 ? 1.528 3.866 20.962 1.00 92.88 170 ALA A N 1
ATOM 1290 C CA . ALA A 1 170 ? 2.556 3.286 21.827 1.00 92.88 170 ALA A CA 1
ATOM 1291 C C . ALA A 1 170 ? 2.807 1.789 21.552 1.00 92.88 170 ALA A C 1
ATOM 1293 O O . ALA A 1 170 ? 3.909 1.292 21.792 1.00 92.88 170 ALA A O 1
ATOM 1294 N N . ARG A 1 171 ? 1.810 1.077 21.010 1.00 93.12 171 ARG A N 1
ATOM 1295 C CA . ARG A 1 171 ? 1.825 -0.385 20.814 1.00 93.12 171 ARG A CA 1
ATOM 1296 C C . ARG A 1 171 ? 1.769 -0.834 19.352 1.00 93.12 171 ARG A C 1
ATOM 1298 O O . ARG A 1 171 ? 1.652 -2.022 19.067 1.00 93.12 171 ARG A O 1
ATOM 1305 N N . VAL A 1 172 ? 1.942 0.087 18.405 1.00 92.94 172 VAL A N 1
ATOM 1306 C CA . VAL A 1 172 ? 1.837 -0.147 16.947 1.00 92.94 172 VAL A CA 1
ATOM 1307 C C . VAL A 1 172 ? 2.791 -1.226 16.396 1.00 92.94 172 VAL A C 1
ATOM 1309 O O . VAL A 1 172 ? 2.674 -1.647 15.248 1.00 92.94 172 VAL A O 1
ATOM 1312 N N . GLN A 1 173 ? 3.758 -1.688 17.194 1.00 89.50 173 GLN A N 1
ATOM 1313 C CA . GLN A 1 173 ? 4.639 -2.802 16.836 1.00 89.50 173 GLN A CA 1
ATOM 1314 C C . GLN A 1 173 ? 3.909 -4.156 16.797 1.00 89.50 173 GLN A C 1
ATOM 1316 O O . GLN A 1 173 ? 4.365 -5.064 16.097 1.00 89.50 173 GLN A O 1
ATOM 1321 N N . GLU A 1 174 ? 2.788 -4.294 17.511 1.00 87.69 174 GLU A N 1
ATOM 1322 C CA . GLU A 1 174 ? 1.918 -5.471 17.478 1.00 87.69 174 GLU A CA 1
ATOM 1323 C C . GLU A 1 174 ? 1.019 -5.425 16.229 1.00 87.69 174 GLU A C 1
ATOM 1325 O O . GLU A 1 174 ? 0.343 -4.432 15.973 1.00 87.69 174 GLU A O 1
ATOM 1330 N N . ARG A 1 175 ? 0.992 -6.498 15.426 1.00 84.12 175 ARG A N 1
ATOM 1331 C CA . ARG A 1 175 ? 0.315 -6.516 14.110 1.00 84.12 175 ARG A CA 1
ATOM 1332 C C . ARG A 1 175 ? -1.189 -6.222 14.184 1.00 84.12 175 ARG A C 1
ATOM 1334 O O . ARG A 1 175 ? -1.684 -5.432 13.387 1.00 84.12 175 ARG A O 1
ATOM 1341 N N . SER A 1 176 ? -1.902 -6.829 15.133 1.00 82.88 176 SER A N 1
ATOM 1342 C CA . SER A 1 176 ? -3.339 -6.592 15.358 1.00 82.88 176 SER A CA 1
ATOM 1343 C C . SER A 1 176 ? -3.624 -5.134 15.733 1.00 82.88 176 SER A C 1
ATOM 1345 O O . SER A 1 176 ? -4.573 -4.534 15.234 1.00 82.88 176 SER A O 1
ATOM 1347 N N . ILE A 1 177 ? -2.751 -4.531 16.542 1.00 91.19 177 ILE A N 1
ATOM 1348 C CA . ILE A 1 177 ? -2.844 -3.122 16.935 1.00 91.19 177 ILE A CA 1
ATOM 1349 C C . ILE A 1 177 ? -2.476 -2.206 15.766 1.00 91.19 177 ILE A C 1
ATOM 1351 O O . ILE A 1 177 ? -3.106 -1.169 15.595 1.00 91.19 177 ILE A O 1
ATOM 1355 N N . ALA A 1 178 ? -1.518 -2.584 14.917 1.00 91.88 178 ALA A N 1
ATOM 1356 C CA . ALA A 1 178 ? -1.170 -1.821 13.721 1.00 91.88 178 ALA A CA 1
ATOM 1357 C C . ALA A 1 178 ? -2.361 -1.669 12.761 1.00 91.88 178 ALA A C 1
ATOM 1359 O O . ALA A 1 178 ? -2.540 -0.596 12.185 1.00 91.88 178 ALA A O 1
ATOM 1360 N N . ASN A 1 179 ? -3.200 -2.704 12.635 1.00 91.00 179 ASN A N 1
ATOM 1361 C CA . ASN A 1 179 ? -4.457 -2.623 11.888 1.00 91.00 179 ASN A CA 1
ATOM 1362 C C . ASN A 1 179 ? -5.385 -1.543 12.473 1.00 91.00 179 ASN A C 1
ATOM 1364 O O . ASN A 1 179 ? -5.846 -0.656 11.757 1.00 91.00 179 ASN A O 1
ATOM 1368 N N . LEU A 1 180 ? -5.602 -1.561 13.790 1.00 92.00 180 LEU A N 1
ATOM 1369 C CA . LEU A 1 180 ? -6.461 -0.583 14.468 1.00 92.00 180 LEU A CA 1
ATOM 1370 C C . LEU A 1 180 ? -5.889 0.840 14.393 1.00 92.00 180 LEU A C 1
ATOM 1372 O O . LEU A 1 180 ? -6.613 1.797 14.130 1.00 92.00 180 LEU A O 1
ATOM 1376 N N . ALA A 1 181 ? -4.580 0.981 14.596 1.00 93.44 181 ALA A N 1
ATOM 1377 C CA . ALA A 1 181 ? -3.871 2.252 14.537 1.00 93.44 181 ALA A CA 1
ATOM 1378 C C . ALA A 1 181 ? -4.005 2.914 13.161 1.00 93.44 181 ALA A C 1
ATOM 1380 O O . ALA A 1 181 ? -4.195 4.126 13.085 1.00 93.44 181 ALA A O 1
ATOM 1381 N N . GLY A 1 182 ? -3.942 2.133 12.077 1.00 92.19 182 GLY A N 1
ATOM 1382 C CA . GLY A 1 182 ? -4.143 2.653 10.727 1.00 92.19 182 GLY A CA 1
ATOM 1383 C C . GLY A 1 182 ? -5.566 3.157 10.491 1.00 92.19 182 GLY A C 1
ATOM 1384 O O . GLY A 1 182 ? -5.735 4.213 9.891 1.00 92.19 182 GLY A O 1
ATOM 1385 N N . GLU A 1 183 ? -6.588 2.482 11.019 1.00 92.81 183 GLU A N 1
ATOM 1386 C CA . GLU A 1 183 ? -7.966 2.986 10.955 1.00 92.81 183 GLU A CA 1
ATOM 1387 C C . GLU A 1 183 ? -8.164 4.250 11.793 1.00 92.81 183 GLU A C 1
ATOM 1389 O O . GLU A 1 183 ? -8.717 5.231 11.299 1.00 92.81 183 GLU A O 1
ATOM 1394 N N . LEU A 1 184 ? -7.651 4.274 13.026 1.00 93.06 184 LEU A N 1
ATOM 1395 C CA . LEU A 1 184 ? -7.683 5.457 13.892 1.00 93.06 184 LEU A CA 1
ATOM 1396 C C . LEU A 1 184 ? -6.970 6.653 13.254 1.00 93.06 184 LEU A C 1
ATOM 1398 O O . LEU A 1 184 ? -7.445 7.780 13.370 1.00 93.06 184 LEU A O 1
ATOM 1402 N N . ALA A 1 185 ? -5.871 6.414 12.537 1.00 93.69 185 ALA A N 1
ATOM 1403 C CA . ALA A 1 185 ? -5.147 7.443 11.799 1.00 93.69 185 ALA A CA 1
ATOM 1404 C C . ALA A 1 185 ? -5.933 8.015 10.605 1.00 93.69 185 ALA A C 1
ATOM 1406 O O . ALA A 1 185 ? -5.578 9.078 10.103 1.00 93.69 185 ALA A O 1
ATOM 1407 N N . MET A 1 186 ? -6.980 7.330 10.138 1.00 91.00 186 MET A N 1
ATOM 1408 C CA . MET A 1 186 ? -7.818 7.741 9.003 1.00 91.00 186 MET A CA 1
ATOM 1409 C C . MET A 1 186 ? -9.128 8.427 9.431 1.00 91.00 186 MET A C 1
ATOM 1411 O O . MET A 1 186 ? -9.828 8.988 8.581 1.00 91.00 186 MET A O 1
ATOM 1415 N N . LEU A 1 187 ? -9.480 8.374 10.720 1.00 88.38 187 LEU A N 1
ATOM 1416 C CA . LEU A 1 187 ? -10.733 8.899 11.274 1.00 88.38 187 LEU A CA 1
ATOM 1417 C C . LEU A 1 187 ? -10.585 10.341 11.772 1.00 88.38 187 LEU A C 1
ATOM 1419 O O . LEU A 1 187 ? -9.579 10.659 12.391 1.00 88.38 187 LEU A O 1
ATOM 1423 N N . ASP A 1 188 ? -11.634 11.153 11.560 1.00 76.00 188 ASP A N 1
ATOM 1424 C CA . ASP A 1 188 ? -11.917 12.531 12.029 1.00 76.00 188 ASP A CA 1
ATOM 1425 C C . ASP A 1 188 ? -10.797 13.583 11.940 1.00 76.00 188 ASP A C 1
ATOM 1427 O O . ASP A 1 188 ? -10.990 14.652 11.367 1.00 76.00 188 ASP A O 1
ATOM 1431 N N . GLN A 1 189 ? -9.640 13.293 12.524 1.00 84.31 189 GLN A N 1
ATOM 1432 C CA . GLN A 1 189 ? -8.416 14.079 12.511 1.00 84.31 189 GLN A CA 1
ATOM 1433 C C . GLN A 1 189 ? -7.289 13.195 11.966 1.00 84.31 189 GLN A C 1
ATOM 1435 O O . GLN A 1 189 ? -6.637 12.502 12.750 1.00 84.31 189 GLN A O 1
ATOM 1440 N N . PRO A 1 190 ? -7.062 13.185 10.643 1.00 88.38 190 PRO A N 1
ATOM 1441 C CA . PRO A 1 190 ? -6.069 12.314 10.034 1.00 88.38 190 PRO A CA 1
ATOM 1442 C C . PRO A 1 190 ? -4.674 12.463 10.672 1.00 88.38 190 PRO A C 1
ATOM 1444 O O . PRO A 1 190 ? -4.218 13.574 10.938 1.00 88.38 190 PRO A O 1
ATOM 1447 N N . ASP A 1 191 ? -3.997 11.338 10.923 1.00 93.44 191 ASP A N 1
ATOM 1448 C CA . ASP A 1 191 ? -2.632 11.273 11.466 1.00 93.44 191 ASP A CA 1
ATOM 1449 C C . ASP A 1 191 ? -1.642 10.614 10.500 1.00 93.44 191 ASP A C 1
ATOM 1451 O O . ASP A 1 191 ? -1.510 9.387 10.445 1.00 93.44 191 ASP A O 1
ATOM 1455 N N . SER A 1 192 ? -0.897 11.409 9.735 1.00 93.62 192 SER A N 1
ATOM 1456 C CA . SER A 1 192 ? 0.080 10.845 8.802 1.00 93.62 192 SER A CA 1
ATOM 1457 C C . SER A 1 192 ? 1.294 10.236 9.515 1.00 93.62 192 SER A C 1
ATOM 1459 O O . SER A 1 192 ? 1.968 9.370 8.952 1.00 93.62 192 SER A O 1
ATOM 1461 N N . GLY A 1 193 ? 1.596 10.637 10.754 1.00 93.94 193 GLY A N 1
ATOM 1462 C CA . GLY A 1 193 ? 2.640 10.020 11.576 1.00 93.94 193 GLY A CA 1
ATOM 1463 C C . GLY A 1 193 ? 2.257 8.603 11.993 1.00 93.94 193 GLY A C 1
ATOM 1464 O O . GLY A 1 193 ? 2.986 7.650 11.702 1.00 93.94 193 GLY A O 1
ATOM 1465 N N . LEU A 1 194 ? 1.080 8.461 12.600 1.00 95.06 194 LEU A N 1
ATOM 1466 C CA . LEU A 1 194 ? 0.556 7.171 13.041 1.00 95.06 194 LEU A CA 1
ATOM 1467 C C . LEU A 1 194 ? 0.290 6.230 11.866 1.00 95.06 194 LEU A C 1
ATOM 1469 O O . LEU A 1 194 ? 0.663 5.061 11.940 1.00 95.06 194 LEU A O 1
ATOM 1473 N N . LEU A 1 195 ? -0.270 6.725 10.755 1.00 96.62 195 LEU A N 1
ATOM 1474 C CA . LEU A 1 195 ? -0.504 5.887 9.579 1.00 96.62 195 LEU A CA 1
ATOM 1475 C C . LEU A 1 195 ? 0.808 5.325 9.021 1.00 96.62 195 LEU A C 1
ATOM 1477 O O . LEU A 1 195 ? 0.876 4.146 8.679 1.00 96.62 195 LEU A O 1
ATOM 1481 N N . ARG A 1 196 ? 1.880 6.126 8.963 1.00 95.44 196 ARG A N 1
ATOM 1482 C CA . ARG A 1 196 ? 3.201 5.639 8.526 1.00 95.44 196 ARG A CA 1
ATOM 1483 C C . ARG A 1 196 ? 3.751 4.558 9.455 1.00 95.44 196 ARG A C 1
ATOM 1485 O O . ARG A 1 196 ? 4.318 3.582 8.964 1.00 95.44 196 ARG A O 1
ATOM 1492 N N . ALA A 1 197 ? 3.560 4.699 10.766 1.00 94.38 197 ALA A N 1
ATOM 1493 C CA . ALA A 1 197 ? 3.954 3.675 11.730 1.00 94.38 197 ALA A CA 1
ATOM 1494 C C . ALA A 1 197 ? 3.128 2.386 11.560 1.00 94.38 197 ALA A C 1
ATOM 1496 O O . ALA A 1 197 ? 3.698 1.297 11.474 1.00 94.38 197 ALA A O 1
ATOM 1497 N N . ALA A 1 198 ? 1.806 2.509 11.415 1.00 94.62 198 ALA A N 1
ATOM 1498 C CA . ALA A 1 198 ? 0.891 1.394 11.178 1.00 94.62 198 ALA A CA 1
ATOM 1499 C C . ALA A 1 198 ? 1.227 0.641 9.883 1.00 94.62 198 ALA A C 1
ATOM 1501 O O . ALA A 1 198 ? 1.338 -0.587 9.880 1.00 94.62 198 ALA A O 1
ATOM 1502 N N . LEU A 1 199 ? 1.494 1.364 8.789 1.00 94.38 199 LEU A N 1
ATOM 1503 C CA . LEU A 1 199 ? 1.867 0.780 7.500 1.00 94.38 199 LEU A CA 1
ATOM 1504 C C . LEU A 1 199 ? 3.111 -0.104 7.577 1.00 94.38 199 LEU A C 1
ATOM 1506 O O . LEU A 1 199 ? 3.244 -0.991 6.741 1.00 94.38 199 LEU A O 1
ATOM 1510 N N . ALA A 1 200 ? 4.004 0.077 8.552 1.00 91.00 200 ALA A N 1
ATOM 1511 C CA . ALA A 1 200 ? 5.180 -0.776 8.710 1.00 91.00 200 ALA A CA 1
ATOM 1512 C C . ALA A 1 200 ? 4.841 -2.206 9.181 1.00 91.00 200 ALA A C 1
ATOM 1514 O O . ALA A 1 200 ? 5.641 -3.118 8.960 1.00 91.00 200 ALA A O 1
ATOM 1515 N N . LYS A 1 201 ? 3.685 -2.409 9.828 1.00 90.62 201 LYS A N 1
ATOM 1516 C CA . LYS A 1 201 ? 3.338 -3.649 10.550 1.00 90.62 201 LYS A CA 1
ATOM 1517 C C . LYS A 1 201 ? 1.981 -4.240 10.188 1.00 90.62 201 LYS A C 1
ATOM 1519 O O . LYS A 1 201 ? 1.811 -5.446 10.333 1.00 90.62 201 LYS A O 1
ATOM 1524 N N . ALA A 1 202 ? 1.060 -3.414 9.704 1.00 88.56 202 ALA A N 1
ATOM 1525 C CA . ALA A 1 202 ? -0.294 -3.814 9.361 1.00 88.56 202 ALA A CA 1
ATOM 1526 C C . ALA A 1 202 ? -0.343 -4.887 8.266 1.00 88.56 202 ALA A C 1
ATOM 1528 O O . ALA A 1 202 ? 0.590 -5.060 7.462 1.00 88.56 202 ALA A O 1
ATOM 1529 N N . ASP A 1 203 ? -1.477 -5.572 8.210 1.00 87.81 203 ASP A N 1
ATOM 1530 C CA . A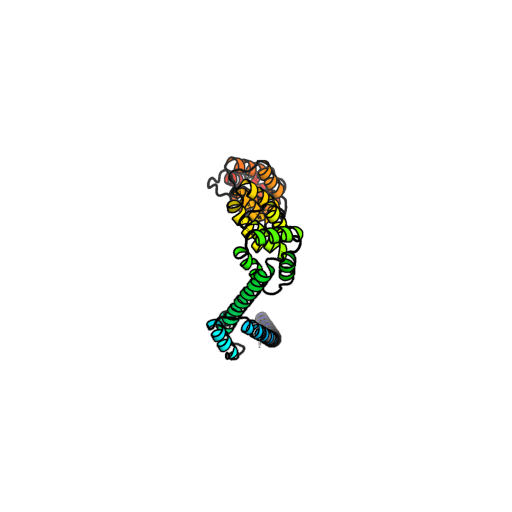SP A 1 203 ? -1.804 -6.507 7.147 1.00 87.81 203 ASP A CA 1
ATOM 1531 C C . ASP A 1 203 ? -1.754 -5.846 5.775 1.00 87.81 203 ASP A C 1
ATOM 1533 O O . ASP A 1 203 ? -2.140 -4.694 5.596 1.00 87.81 203 ASP A O 1
ATOM 1537 N N . ALA A 1 204 ? -1.263 -6.584 4.776 1.00 85.44 204 ALA A N 1
ATOM 1538 C CA . ALA A 1 204 ? -1.083 -6.034 3.435 1.00 85.44 204 ALA A CA 1
ATOM 1539 C C . ALA A 1 204 ? -2.410 -5.548 2.827 1.00 85.44 204 ALA A C 1
ATOM 1541 O O . ALA A 1 204 ? -2.423 -4.545 2.119 1.00 85.44 204 ALA A O 1
ATOM 1542 N N . VAL A 1 205 ? -3.521 -6.235 3.116 1.00 86.00 205 VAL A N 1
ATOM 1543 C CA . VAL A 1 205 ? -4.855 -5.875 2.612 1.00 86.00 205 VAL A CA 1
ATOM 1544 C C . VAL A 1 205 ? -5.301 -4.522 3.167 1.00 86.00 205 VAL A C 1
ATOM 1546 O O . VAL A 1 205 ? -5.631 -3.629 2.383 1.00 86.00 205 VAL A O 1
ATOM 1549 N N . ASP A 1 206 ? -5.242 -4.343 4.486 1.00 85.38 206 ASP A N 1
ATOM 1550 C CA . ASP A 1 206 ? -5.660 -3.103 5.149 1.00 85.38 206 ASP A CA 1
ATOM 1551 C C . ASP A 1 206 ? -4.700 -1.951 4.825 1.00 85.38 206 ASP A C 1
ATOM 1553 O O . ASP A 1 206 ? -5.121 -0.857 4.448 1.00 85.38 206 ASP A O 1
ATOM 1557 N N . ALA A 1 207 ? -3.394 -2.227 4.809 1.00 88.06 207 ALA A N 1
ATOM 1558 C CA . ALA A 1 207 ? -2.381 -1.259 4.411 1.00 88.06 207 ALA A CA 1
ATOM 1559 C C . ALA A 1 207 ? -2.581 -0.748 2.972 1.00 88.06 207 ALA A C 1
ATOM 1561 O O . ALA A 1 207 ? -2.483 0.456 2.724 1.00 88.06 207 ALA A O 1
ATOM 1562 N N . LEU A 1 208 ? -2.904 -1.629 2.014 1.00 87.94 208 LEU A N 1
ATOM 1563 C CA . LEU A 1 208 ? -3.241 -1.226 0.642 1.00 87.94 208 LEU A CA 1
ATOM 1564 C C . LEU A 1 208 ? -4.526 -0.394 0.588 1.00 87.94 208 LEU A C 1
ATOM 1566 O O . LEU A 1 208 ? -4.617 0.541 -0.213 1.00 87.94 208 LEU A O 1
ATOM 1570 N N . HIS A 1 209 ? -5.518 -0.735 1.410 1.00 89.69 209 HIS A N 1
ATOM 1571 C CA . HIS A 1 209 ? -6.774 -0.000 1.488 1.00 89.69 209 HIS A CA 1
ATOM 1572 C C . HIS A 1 209 ? -6.561 1.445 1.959 1.00 89.69 209 HIS A C 1
ATOM 1574 O O . HIS A 1 209 ? -7.090 2.366 1.328 1.00 89.69 209 HIS A O 1
ATOM 1580 N N . TRP A 1 210 ? -5.752 1.669 2.999 1.00 92.88 210 TRP A N 1
ATOM 1581 C CA . TRP A 1 210 ? -5.443 3.025 3.463 1.00 92.88 210 TRP A CA 1
ATOM 1582 C C . TRP A 1 210 ? -4.563 3.788 2.480 1.00 92.88 210 TRP A C 1
ATOM 1584 O O . TRP A 1 210 ? -4.813 4.964 2.226 1.00 92.88 210 TRP A O 1
ATOM 1594 N N . LEU A 1 211 ? -3.587 3.116 1.858 1.00 92.12 211 LEU A N 1
ATOM 1595 C CA . LEU A 1 211 ? -2.714 3.728 0.856 1.00 92.12 211 LEU A CA 1
ATOM 1596 C C . LEU A 1 211 ? -3.527 4.361 -0.281 1.00 92.12 211 LEU A C 1
ATOM 1598 O O . LEU A 1 211 ? -3.281 5.494 -0.669 1.00 92.12 211 LEU A O 1
ATOM 1602 N N . ARG A 1 212 ? -4.559 3.669 -0.776 1.00 90.31 212 ARG A N 1
ATOM 1603 C CA . ARG A 1 212 ? -5.436 4.185 -1.844 1.00 90.31 212 ARG A CA 1
ATOM 1604 C C . ARG A 1 212 ? -6.275 5.392 -1.425 1.00 90.31 212 ARG A C 1
ATOM 1606 O O . ARG A 1 212 ? -6.724 6.139 -2.287 1.00 90.31 212 ARG A O 1
ATOM 1613 N N . GLN A 1 213 ? -6.508 5.570 -0.130 1.00 92.94 213 GLN A N 1
ATOM 1614 C CA . GLN A 1 213 ? -7.299 6.674 0.411 1.00 92.94 213 GLN A CA 1
ATOM 1615 C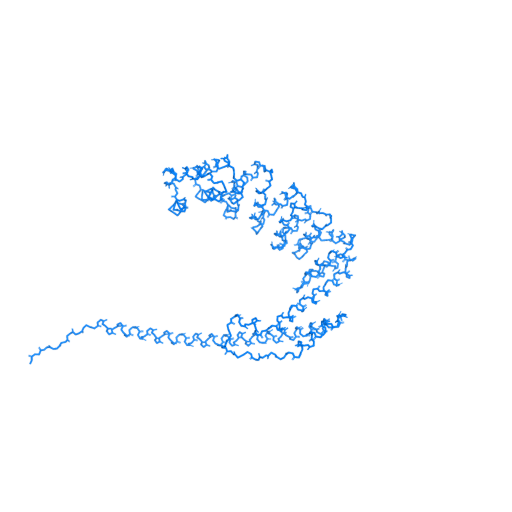 C . GLN A 1 213 ? -6.448 7.840 0.911 1.00 92.94 213 GLN A C 1
ATOM 1617 O O . GLN A 1 213 ? -7.004 8.905 1.178 1.00 92.94 213 GLN A O 1
ATOM 1622 N N . ALA A 1 214 ? -5.128 7.666 1.029 1.00 92.88 214 ALA A N 1
ATOM 1623 C CA . ALA A 1 214 ? -4.249 8.649 1.647 1.00 92.88 214 ALA A CA 1
ATOM 1624 C C . ALA A 1 214 ? -4.381 10.034 0.991 1.00 92.88 214 ALA A C 1
ATOM 1626 O O . ALA A 1 214 ? -4.602 11.022 1.681 1.00 92.88 214 ALA A O 1
ATOM 1627 N N . GLN A 1 215 ? -4.370 10.114 -0.341 1.00 91.50 215 GLN A N 1
ATOM 1628 C CA . GLN A 1 215 ? -4.538 11.397 -1.036 1.00 91.50 215 GLN A CA 1
ATOM 1629 C C . GLN A 1 215 ? -5.863 12.095 -0.709 1.00 91.50 215 GLN A C 1
ATOM 1631 O O . GLN A 1 215 ? -5.880 13.299 -0.474 1.00 91.50 215 GLN A O 1
ATOM 1636 N N . ALA A 1 216 ? -6.968 11.348 -0.651 1.00 91.25 216 ALA A N 1
ATOM 1637 C CA . ALA A 1 216 ? -8.281 11.915 -0.351 1.00 91.25 216 ALA A CA 1
ATOM 1638 C C . ALA A 1 216 ? -8.406 12.392 1.107 1.00 91.25 216 ALA A C 1
ATOM 1640 O O . ALA A 1 216 ? -9.233 13.253 1.393 1.00 91.25 216 ALA A O 1
ATOM 1641 N N . ARG A 1 217 ? -7.616 11.825 2.028 1.00 92.75 217 ARG A N 1
ATOM 1642 C CA . ARG A 1 217 ? -7.701 12.109 3.469 1.00 92.75 217 ARG A CA 1
ATOM 1643 C C . ARG A 1 217 ? -6.676 13.122 3.968 1.00 92.75 217 ARG A C 1
ATOM 1645 O O . ARG A 1 217 ? -7.024 13.928 4.820 1.00 92.75 217 ARG A O 1
ATOM 1652 N N . PHE A 1 218 ? -5.456 13.091 3.440 1.00 92.31 218 PHE A N 1
ATOM 1653 C CA . PHE A 1 218 ? -4.338 13.916 3.912 1.00 92.31 218 PHE A CA 1
ATOM 1654 C C . PHE A 1 218 ? -3.922 15.008 2.915 1.00 92.31 218 PHE A C 1
ATOM 1656 O O . PHE A 1 218 ? -3.085 15.851 3.225 1.00 92.31 218 PHE A O 1
ATOM 1663 N N . GLY A 1 219 ? -4.487 15.006 1.704 1.00 91.00 219 GLY A N 1
ATOM 1664 C CA . GLY A 1 219 ? -4.021 15.855 0.611 1.00 91.00 219 GLY A CA 1
ATOM 1665 C C . GLY A 1 219 ? -2.744 15.323 -0.049 1.00 91.00 219 GLY A C 1
ATOM 1666 O O . GLY A 1 219 ? -2.202 14.284 0.323 1.00 91.00 219 GLY A O 1
ATOM 1667 N N . GLU A 1 220 ? -2.274 16.026 -1.078 1.00 89.19 220 GLU A N 1
ATOM 1668 C CA . GLU A 1 220 ? -1.203 15.552 -1.970 1.00 89.19 220 GLU A CA 1
ATOM 1669 C C . GLU A 1 220 ? 0.164 15.442 -1.274 1.00 89.19 220 GLU A C 1
ATOM 1671 O O . GLU A 1 220 ? 0.803 14.391 -1.336 1.00 89.19 220 GLU A O 1
ATOM 1676 N N . SER A 1 221 ? 0.584 16.486 -0.552 1.00 88.38 221 SER A N 1
ATOM 1677 C CA . SER A 1 221 ? 1.902 16.537 0.102 1.00 88.38 221 SER A CA 1
ATOM 1678 C C . SER A 1 221 ? 2.089 15.430 1.150 1.00 88.38 221 SER A C 1
ATOM 1680 O O . SER A 1 221 ? 3.071 14.685 1.125 1.00 88.38 221 SER A O 1
ATOM 1682 N N . GLU A 1 222 ? 1.118 15.250 2.046 1.00 90.94 222 GLU A N 1
ATOM 1683 C CA . GLU A 1 222 ? 1.199 14.206 3.071 1.00 90.94 222 GLU A CA 1
ATOM 1684 C C . GLU A 1 222 ? 1.034 12.800 2.486 1.00 90.94 222 GLU A C 1
ATOM 1686 O O . GLU A 1 222 ? 1.711 11.865 2.923 1.00 90.94 222 GLU A O 1
ATOM 1691 N N . ALA A 1 223 ? 0.197 12.634 1.456 1.00 91.81 223 ALA A N 1
ATOM 1692 C CA . ALA A 1 223 ? 0.070 11.358 0.764 1.00 91.81 223 ALA A CA 1
ATOM 1693 C C . ALA A 1 223 ? 1.389 10.923 0.116 1.00 91.81 223 ALA A C 1
ATOM 1695 O O . ALA A 1 223 ? 1.746 9.751 0.218 1.00 91.81 223 ALA A O 1
ATOM 1696 N N . LEU A 1 224 ? 2.163 11.849 -0.463 1.00 89.81 224 LEU A N 1
ATOM 1697 C CA . LEU A 1 224 ? 3.507 11.555 -0.970 1.00 89.81 224 LEU A CA 1
ATOM 1698 C C . LEU A 1 224 ? 4.437 11.027 0.130 1.00 89.81 224 LEU A C 1
ATOM 1700 O O . LEU A 1 224 ? 5.131 10.032 -0.087 1.00 89.81 224 LEU A O 1
ATOM 1704 N N . ALA A 1 225 ? 4.413 11.624 1.325 1.00 90.81 225 ALA A N 1
ATOM 1705 C CA . ALA A 1 225 ? 5.193 11.131 2.461 1.00 90.81 225 ALA A CA 1
ATOM 1706 C C . ALA A 1 225 ? 4.741 9.728 2.914 1.00 90.81 225 ALA A C 1
ATOM 1708 O O . ALA A 1 225 ? 5.573 8.880 3.254 1.00 90.81 225 ALA A O 1
ATOM 1709 N N . ILE A 1 226 ? 3.433 9.456 2.886 1.00 94.06 226 ILE A N 1
ATOM 1710 C CA . ILE A 1 226 ? 2.855 8.141 3.196 1.00 94.06 226 ILE A CA 1
ATOM 1711 C C . ILE A 1 226 ? 3.281 7.096 2.150 1.00 94.06 226 ILE A C 1
ATOM 1713 O O . ILE A 1 226 ? 3.741 6.012 2.516 1.00 94.06 226 ILE A O 1
ATOM 1717 N N . TYR A 1 227 ? 3.206 7.418 0.856 1.00 92.75 227 TYR A N 1
ATOM 1718 C CA . TYR A 1 227 ? 3.666 6.541 -0.229 1.00 92.75 227 TYR A CA 1
ATOM 1719 C C . TYR A 1 227 ? 5.170 6.275 -0.130 1.00 92.75 227 TYR A C 1
ATOM 1721 O O . TYR A 1 227 ? 5.615 5.130 -0.259 1.00 92.75 227 TYR A O 1
ATOM 1729 N N . GLY A 1 228 ? 5.944 7.314 0.188 1.00 89.56 228 GLY A N 1
ATOM 1730 C CA . GLY A 1 228 ? 7.379 7.230 0.426 1.00 89.56 228 GLY A CA 1
ATOM 1731 C C . GLY A 1 228 ? 7.745 6.299 1.583 1.00 89.56 228 GLY A C 1
ATOM 1732 O O . GLY A 1 228 ? 8.759 5.614 1.496 1.00 89.56 228 GLY A O 1
ATOM 1733 N N . ALA A 1 229 ? 6.919 6.204 2.630 1.00 89.38 229 ALA A N 1
ATOM 1734 C CA . ALA A 1 229 ? 7.102 5.227 3.706 1.00 89.38 229 ALA A CA 1
ATOM 1735 C C . ALA A 1 229 ? 6.675 3.806 3.287 1.00 89.38 229 ALA A C 1
ATOM 1737 O O . ALA A 1 229 ? 7.363 2.828 3.585 1.00 89.38 229 ALA A O 1
ATOM 1738 N N . ALA A 1 230 ? 5.568 3.678 2.551 1.00 90.50 230 ALA A N 1
ATOM 1739 C CA . ALA A 1 230 ? 5.037 2.388 2.111 1.00 90.50 230 ALA A CA 1
ATOM 1740 C C . ALA A 1 230 ? 5.950 1.658 1.110 1.00 90.50 230 ALA A C 1
ATOM 1742 O O . ALA A 1 230 ? 5.976 0.427 1.091 1.00 90.50 230 ALA A O 1
ATOM 1743 N N . GLN A 1 231 ? 6.735 2.384 0.302 1.00 86.50 231 GLN A N 1
ATOM 1744 C CA . GLN A 1 231 ? 7.575 1.781 -0.744 1.00 86.50 231 GLN A CA 1
ATOM 1745 C C . GLN A 1 231 ? 8.649 0.809 -0.216 1.00 86.50 231 GLN A C 1
ATOM 1747 O O . GLN A 1 231 ? 9.149 -0.047 -0.959 1.00 86.50 231 GLN A O 1
ATOM 1752 N N . PHE A 1 232 ? 9.004 0.922 1.067 1.00 85.19 232 PHE A N 1
ATOM 1753 C CA . PHE A 1 232 ? 9.986 0.051 1.709 1.00 85.19 232 PHE A CA 1
ATOM 1754 C C . PHE A 1 232 ? 9.436 -1.348 2.015 1.00 85.19 232 PHE A C 1
ATOM 1756 O O . PHE A 1 232 ? 10.224 -2.287 2.125 1.00 85.19 232 PHE A O 1
ATOM 1763 N N . ARG A 1 233 ? 8.108 -1.530 2.051 1.00 85.56 233 ARG A N 1
ATOM 1764 C CA . ARG A 1 233 ? 7.474 -2.852 2.146 1.00 85.56 233 ARG A CA 1
ATOM 1765 C C . ARG A 1 233 ? 7.258 -3.450 0.764 1.00 85.56 233 ARG A C 1
ATOM 1767 O O . ARG A 1 233 ? 6.616 -2.839 -0.086 1.00 85.56 233 ARG A O 1
ATOM 1774 N N . SER A 1 234 ? 7.759 -4.663 0.546 1.00 84.69 234 SER A N 1
ATOM 1775 C CA . SER A 1 234 ? 7.646 -5.385 -0.731 1.00 84.69 234 SER A CA 1
ATOM 1776 C C . SER A 1 234 ? 6.211 -5.483 -1.253 1.00 84.69 234 SER A C 1
ATOM 1778 O O . SER A 1 234 ? 5.973 -5.298 -2.442 1.00 84.69 234 SER A O 1
ATOM 1780 N N . GLU A 1 235 ? 5.264 -5.731 -0.357 1.00 86.69 235 GLU A N 1
ATOM 1781 C CA . GLU A 1 235 ? 3.851 -5.981 -0.629 1.00 86.69 235 GLU A CA 1
ATOM 1782 C C . GLU A 1 235 ? 3.115 -4.707 -1.059 1.00 86.69 235 GLU A C 1
ATOM 1784 O O . GLU A 1 235 ? 2.147 -4.770 -1.813 1.00 86.69 235 GLU A O 1
ATOM 1789 N N . LEU A 1 236 ? 3.589 -3.541 -0.607 1.00 85.62 236 LEU A N 1
ATOM 1790 C CA . LEU A 1 236 ? 2.969 -2.241 -0.879 1.00 85.62 236 LEU A CA 1
ATOM 1791 C C . LEU A 1 236 ? 3.701 -1.457 -1.967 1.00 85.62 236 LEU A C 1
ATOM 1793 O O . LEU A 1 236 ? 3.121 -0.551 -2.565 1.00 85.62 236 LEU A O 1
ATOM 1797 N N . ARG A 1 237 ? 4.959 -1.808 -2.249 1.00 85.88 237 ARG A N 1
ATOM 1798 C CA . ARG A 1 237 ? 5.865 -1.057 -3.124 1.00 85.88 237 ARG A CA 1
ATOM 1799 C C . ARG A 1 237 ? 5.259 -0.702 -4.470 1.00 85.88 237 ARG A C 1
ATOM 1801 O O . ARG A 1 237 ? 5.279 0.463 -4.852 1.00 85.88 237 ARG A O 1
ATOM 1808 N N . SER A 1 238 ? 4.703 -1.685 -5.173 1.00 82.25 238 SER A N 1
ATOM 1809 C CA . SER A 1 238 ? 4.098 -1.463 -6.490 1.00 82.25 238 SER A CA 1
ATOM 1810 C C . SER A 1 238 ? 2.959 -0.452 -6.435 1.00 82.25 238 SER A C 1
ATOM 1812 O O . SER A 1 238 ? 2.897 0.446 -7.269 1.00 82.25 238 SER A O 1
ATOM 1814 N N . ALA A 1 239 ? 2.079 -0.572 -5.440 1.00 84.25 239 ALA A N 1
ATOM 1815 C CA . ALA A 1 239 ? 0.969 0.355 -5.272 1.00 84.25 239 ALA A CA 1
ATOM 1816 C C . ALA A 1 239 ? 1.471 1.757 -4.907 1.00 84.25 239 ALA A C 1
ATOM 1818 O O . ALA A 1 239 ? 1.043 2.726 -5.526 1.00 84.25 239 ALA A O 1
ATOM 1819 N N . ALA A 1 240 ? 2.419 1.857 -3.972 1.00 87.88 240 ALA A N 1
ATOM 1820 C CA . ALA A 1 240 ? 3.006 3.124 -3.548 1.00 87.88 240 ALA A CA 1
ATOM 1821 C C . ALA A 1 240 ? 3.644 3.871 -4.723 1.00 87.88 240 ALA A C 1
ATOM 1823 O O . ALA A 1 240 ? 3.300 5.017 -4.976 1.00 87.88 240 ALA A O 1
ATOM 1824 N N . GLN A 1 241 ? 4.493 3.204 -5.507 1.00 88.44 241 GLN A N 1
ATOM 1825 C CA . GLN A 1 241 ? 5.170 3.832 -6.644 1.00 88.44 241 GLN A CA 1
ATOM 1826 C C . GLN A 1 241 ? 4.197 4.259 -7.749 1.00 88.44 241 GLN A C 1
ATOM 1828 O O . GLN A 1 241 ? 4.364 5.328 -8.332 1.00 88.44 241 GLN A O 1
ATOM 1833 N N . LEU A 1 242 ? 3.153 3.466 -8.017 1.00 86.25 242 LEU A N 1
ATOM 1834 C CA . LEU A 1 242 ? 2.114 3.834 -8.981 1.00 86.25 242 LEU A CA 1
ATOM 1835 C C . LEU A 1 242 ? 1.271 5.025 -8.514 1.00 86.25 242 LEU A C 1
ATOM 1837 O O . LEU A 1 242 ? 0.897 5.851 -9.343 1.00 86.25 242 LEU A O 1
ATOM 1841 N N . LEU A 1 243 ? 0.967 5.113 -7.218 1.00 88.31 243 LEU A N 1
ATOM 1842 C CA . LEU A 1 243 ? 0.234 6.240 -6.637 1.00 88.31 243 LEU A CA 1
ATOM 1843 C C . LEU A 1 243 ? 1.093 7.509 -6.601 1.00 88.31 243 LEU A C 1
ATOM 1845 O O . LEU A 1 243 ? 0.595 8.584 -6.933 1.00 88.31 243 LEU A O 1
ATOM 1849 N N . THR A 1 244 ? 2.391 7.388 -6.306 1.00 89.19 244 THR A N 1
ATOM 1850 C CA . THR A 1 244 ? 3.364 8.481 -6.444 1.00 89.19 244 THR A CA 1
ATOM 1851 C C . THR A 1 244 ? 3.447 8.966 -7.896 1.00 89.19 244 THR A C 1
ATOM 1853 O O . THR A 1 244 ? 3.430 10.166 -8.141 1.00 89.19 244 THR A O 1
ATOM 1856 N N . ALA A 1 245 ? 3.445 8.060 -8.881 1.00 86.12 245 ALA A N 1
ATOM 1857 C CA . ALA A 1 245 ? 3.467 8.412 -10.307 1.00 86.12 245 ALA A CA 1
ATOM 1858 C C . ALA A 1 245 ? 2.206 9.130 -10.818 1.00 86.12 245 ALA A C 1
ATOM 1860 O O . ALA A 1 245 ? 2.236 9.723 -11.896 1.00 86.12 245 ALA A O 1
ATOM 1861 N N . GLN A 1 246 ? 1.099 9.061 -10.075 1.00 85.44 246 GLN A N 1
ATOM 1862 C CA . GLN A 1 246 ? -0.157 9.734 -10.412 1.00 85.44 246 GLN A CA 1
ATOM 1863 C C . GLN A 1 246 ? -0.239 11.172 -9.892 1.00 85.44 246 GLN A C 1
ATOM 1865 O O . GLN A 1 246 ? -1.147 11.889 -10.308 1.00 85.44 246 GLN A O 1
ATOM 1870 N N . GLN A 1 247 ? 0.674 11.592 -9.012 1.00 84.19 247 GLN A N 1
ATOM 1871 C CA . GLN A 1 247 ? 0.658 12.946 -8.458 1.00 84.19 247 GLN A CA 1
ATOM 1872 C C . GLN A 1 247 ? 1.025 13.995 -9.519 1.00 84.19 247 GLN A C 1
ATOM 1874 O O . GLN A 1 247 ? 1.697 13.693 -10.517 1.00 84.19 247 GLN A O 1
ATOM 1879 N N . ALA A 1 248 ? 0.523 15.220 -9.342 1.00 68.19 248 ALA A N 1
ATOM 1880 C CA . ALA A 1 248 ? 0.681 16.290 -10.323 1.00 68.19 248 ALA A CA 1
ATOM 1881 C C . ALA A 1 248 ? 2.142 16.752 -10.377 1.00 68.19 248 ALA A C 1
ATOM 1883 O O . ALA A 1 248 ? 2.722 16.848 -11.469 1.00 68.19 248 ALA A O 1
ATOM 1884 N N . GLU A 1 249 ? 2.741 16.932 -9.201 1.00 72.19 249 GLU A N 1
ATOM 1885 C CA . GLU A 1 249 ? 4.136 17.313 -9.017 1.00 72.19 249 GLU A CA 1
ATOM 1886 C C . GLU A 1 249 ? 4.989 16.097 -8.648 1.00 72.19 249 GLU A C 1
ATOM 1888 O O . GLU A 1 249 ? 4.719 15.365 -7.697 1.00 72.19 249 GLU A O 1
ATOM 1893 N N . LEU A 1 250 ? 6.046 15.876 -9.426 1.00 72.62 250 LEU A N 1
ATOM 1894 C CA . LEU A 1 250 ? 7.052 14.854 -9.168 1.00 72.62 250 LEU A CA 1
ATOM 1895 C C . LEU A 1 250 ? 8.411 15.530 -9.124 1.00 72.62 250 LEU A C 1
ATOM 1897 O O . LEU A 1 250 ? 8.779 16.237 -10.061 1.00 72.62 250 LEU A O 1
ATOM 1901 N N . SER A 1 251 ? 9.154 15.299 -8.044 1.00 80.56 251 SER A N 1
ATOM 1902 C CA . SER A 1 251 ? 10.521 15.790 -7.934 1.00 80.56 251 SER A CA 1
ATOM 1903 C C . SER A 1 251 ? 11.446 15.025 -8.882 1.00 80.56 251 SER A C 1
ATOM 1905 O O . SER A 1 251 ? 11.269 13.828 -9.137 1.00 80.56 251 SER A O 1
ATOM 1907 N N . GLU A 1 252 ? 12.481 15.703 -9.380 1.00 84.81 252 GLU A N 1
ATOM 1908 C CA . GLU A 1 252 ? 13.549 15.061 -10.159 1.00 84.81 252 GLU A CA 1
ATOM 1909 C C . GLU A 1 252 ? 14.233 13.938 -9.361 1.00 84.81 252 GLU A C 1
ATOM 1911 O O . GLU A 1 252 ? 14.628 12.915 -9.921 1.00 84.81 252 GLU A O 1
ATOM 1916 N N . GLU A 1 253 ? 14.296 14.084 -8.036 1.00 86.62 253 GLU A N 1
ATOM 1917 C CA . GLU A 1 253 ? 14.817 13.077 -7.112 1.00 86.62 253 GLU A CA 1
ATOM 1918 C C . GLU A 1 253 ? 14.019 11.769 -7.169 1.00 86.62 253 GLU A C 1
ATOM 1920 O O . GLU A 1 253 ? 14.610 10.689 -7.203 1.00 86.62 253 GLU A O 1
ATOM 1925 N N . GLN A 1 254 ? 12.685 11.838 -7.240 1.00 86.81 254 GLN A N 1
ATOM 1926 C CA . GLN A 1 254 ? 11.833 10.648 -7.306 1.00 86.81 254 GLN A CA 1
ATOM 1927 C C . GLN A 1 254 ? 12.036 9.884 -8.620 1.00 86.81 254 GLN A C 1
ATOM 1929 O O . GLN A 1 254 ? 12.065 8.649 -8.643 1.00 86.81 254 GLN A O 1
ATOM 1934 N N . LEU A 1 255 ? 12.230 10.624 -9.710 1.00 87.44 255 LEU A N 1
ATOM 1935 C CA . LEU A 1 255 ? 12.538 10.072 -11.023 1.00 87.44 255 LEU A CA 1
ATOM 1936 C C . LEU A 1 255 ? 13.924 9.417 -11.043 1.00 87.44 255 LEU A C 1
ATOM 1938 O O . LEU A 1 255 ? 14.068 8.288 -11.519 1.00 87.44 255 LEU A O 1
ATOM 1942 N N . ALA A 1 256 ? 14.928 10.082 -10.468 1.00 90.12 256 ALA A N 1
ATOM 1943 C CA . ALA A 1 256 ? 16.261 9.519 -10.286 1.00 90.12 256 ALA A CA 1
ATOM 1944 C C . ALA A 1 256 ? 16.220 8.242 -9.428 1.00 90.12 256 ALA A C 1
ATOM 1946 O O . ALA A 1 256 ? 16.864 7.247 -9.769 1.00 90.12 256 ALA A O 1
ATOM 1947 N N . GLN A 1 257 ? 15.407 8.228 -8.368 1.00 90.69 257 GLN A N 1
ATOM 1948 C CA . GLN A 1 257 ? 15.227 7.065 -7.504 1.00 90.69 257 GLN A CA 1
ATOM 1949 C C . GLN A 1 257 ? 14.628 5.875 -8.265 1.00 90.69 257 GLN A C 1
ATOM 1951 O O . GLN A 1 257 ? 15.148 4.763 -8.162 1.00 90.69 257 GLN A O 1
ATOM 1956 N N . TRP A 1 258 ? 13.576 6.079 -9.064 1.00 91.50 258 TRP A N 1
ATOM 1957 C CA . TRP A 1 258 ? 13.013 4.997 -9.880 1.00 91.50 258 TRP A CA 1
ATOM 1958 C C . TRP A 1 258 ? 14.008 4.487 -10.914 1.00 91.50 258 TRP A C 1
ATOM 1960 O O . TRP A 1 258 ? 14.151 3.276 -11.064 1.00 91.50 258 TRP A O 1
ATOM 1970 N N . LEU A 1 259 ? 14.749 5.382 -11.573 1.00 91.88 259 LEU A N 1
ATOM 1971 C CA . LEU A 1 259 ? 15.798 4.992 -12.513 1.00 91.88 259 LEU A CA 1
ATOM 1972 C C . LEU A 1 259 ? 16.912 4.173 -11.846 1.00 91.88 259 LEU A C 1
ATOM 1974 O O . LEU A 1 259 ? 17.446 3.271 -12.489 1.00 91.88 259 LEU A O 1
ATOM 1978 N N . ALA A 1 260 ? 17.262 4.466 -10.592 1.00 91.44 260 ALA A N 1
ATOM 1979 C CA . ALA A 1 260 ? 18.250 3.706 -9.825 1.00 91.44 260 ALA A CA 1
ATOM 1980 C C . ALA A 1 260 ? 17.726 2.325 -9.385 1.00 91.44 260 ALA A C 1
ATOM 1982 O O . ALA A 1 260 ? 18.486 1.364 -9.297 1.00 91.44 260 ALA A O 1
ATOM 1983 N N . GLN A 1 261 ? 16.417 2.195 -9.154 1.00 91.69 261 GLN A N 1
ATOM 1984 C CA . GLN A 1 261 ? 15.777 0.934 -8.762 1.00 91.69 261 GLN A CA 1
ATOM 1985 C C . GLN A 1 261 ? 15.593 -0.055 -9.923 1.00 91.69 261 GLN A C 1
ATOM 1987 O O . GLN A 1 261 ? 15.250 -1.215 -9.691 1.00 91.69 261 GLN A O 1
ATOM 1992 N N . LEU A 1 262 ? 15.835 0.355 -11.172 1.00 91.62 262 LEU A N 1
ATOM 1993 C CA . LEU A 1 262 ? 15.649 -0.506 -12.344 1.00 91.62 262 LEU A CA 1
ATOM 1994 C C . LEU A 1 262 ? 16.572 -1.727 -12.369 1.00 91.62 262 LEU A C 1
ATOM 1996 O O . LEU A 1 262 ? 16.207 -2.717 -12.995 1.00 91.62 262 LEU A O 1
ATOM 2000 N N . SER A 1 263 ? 17.702 -1.724 -11.667 1.00 90.19 263 SER A N 1
ATOM 2001 C CA . SER A 1 263 ? 18.549 -2.919 -11.521 1.00 90.19 263 SER A CA 1
ATOM 2002 C C . SER A 1 263 ? 18.135 -3.823 -10.350 1.00 90.19 263 SER A C 1
ATOM 2004 O O . SER A 1 263 ? 18.519 -4.986 -10.315 1.00 90.19 263 SER A O 1
ATOM 2006 N N . ASP A 1 264 ? 17.291 -3.365 -9.416 1.00 87.19 264 ASP A N 1
ATOM 2007 C CA . ASP A 1 264 ? 16.900 -4.148 -8.230 1.00 87.19 264 ASP A CA 1
ATOM 2008 C C . ASP A 1 264 ? 15.916 -5.275 -8.612 1.00 87.19 264 ASP A C 1
ATOM 2010 O O . ASP A 1 264 ? 14.811 -4.983 -9.085 1.00 87.19 264 ASP A O 1
ATOM 2014 N N . PRO A 1 265 ? 16.238 -6.568 -8.408 1.00 84.62 265 PRO A N 1
ATOM 2015 C CA . PRO A 1 265 ? 15.341 -7.694 -8.684 1.00 84.62 265 PRO A CA 1
ATOM 2016 C C . PRO A 1 265 ? 13.934 -7.543 -8.088 1.00 84.62 265 PRO A C 1
ATOM 2018 O O . PRO A 1 265 ? 12.963 -7.951 -8.720 1.00 84.62 265 PRO A O 1
ATOM 2021 N N . ARG A 1 266 ? 13.815 -6.908 -6.918 1.00 83.00 266 ARG A N 1
ATOM 2022 C CA . ARG A 1 266 ? 12.570 -6.764 -6.153 1.00 83.00 266 ARG A CA 1
ATOM 2023 C C . ARG A 1 266 ? 11.804 -5.475 -6.448 1.00 83.00 266 ARG A C 1
ATOM 2025 O O . ARG A 1 266 ? 10.607 -5.429 -6.195 1.00 83.00 266 ARG A O 1
ATOM 2032 N N . ALA A 1 267 ? 12.466 -4.410 -6.905 1.00 81.19 267 ALA A N 1
ATOM 2033 C CA . ALA A 1 267 ? 11.830 -3.100 -7.127 1.00 81.19 267 ALA A CA 1
ATOM 2034 C C . ALA A 1 267 ? 11.695 -2.713 -8.604 1.00 81.19 267 ALA A C 1
ATOM 2036 O O . ALA A 1 267 ? 10.813 -1.932 -8.951 1.00 81.19 267 ALA A O 1
ATOM 2037 N N . GLY A 1 268 ? 12.536 -3.252 -9.488 1.00 84.62 268 GLY A N 1
ATOM 2038 C CA . GLY A 1 268 ? 12.662 -2.708 -10.839 1.00 84.62 268 GLY A CA 1
ATOM 2039 C C . GLY A 1 268 ? 11.422 -2.867 -11.722 1.00 84.62 268 GLY A C 1
ATOM 2040 O O . GLY A 1 268 ? 11.206 -2.040 -12.602 1.00 84.62 268 GLY A O 1
ATOM 2041 N N . GLY A 1 269 ? 10.579 -3.880 -11.486 1.00 86.19 269 GLY A N 1
ATOM 2042 C CA . GLY A 1 269 ? 9.298 -4.014 -12.196 1.00 86.19 269 GLY A CA 1
ATOM 2043 C C . GLY A 1 269 ? 8.304 -2.911 -11.817 1.00 86.19 269 GLY A C 1
ATOM 2044 O O . GLY A 1 269 ? 7.701 -2.284 -12.684 1.00 86.19 269 GLY A O 1
ATOM 2045 N N . SER A 1 270 ? 8.193 -2.630 -10.520 1.00 85.94 270 SER A N 1
ATOM 2046 C CA . SER A 1 270 ? 7.362 -1.558 -9.970 1.00 85.94 270 SER A CA 1
ATOM 2047 C C . SER A 1 270 ? 7.854 -0.177 -10.422 1.00 85.94 270 SER A C 1
ATOM 2049 O O . SER A 1 270 ? 7.054 0.637 -10.884 1.00 85.94 270 SER A O 1
ATOM 2051 N N . ALA A 1 271 ? 9.174 0.042 -10.407 1.00 86.50 271 ALA A N 1
ATOM 2052 C CA . ALA A 1 271 ? 9.792 1.281 -10.872 1.00 86.50 271 ALA A CA 1
ATOM 2053 C C . ALA A 1 271 ? 9.551 1.509 -12.374 1.00 86.50 271 ALA A C 1
ATOM 2055 O O . ALA A 1 271 ? 9.226 2.620 -12.789 1.00 86.50 271 ALA A O 1
ATOM 2056 N N . ALA A 1 272 ? 9.633 0.453 -13.193 1.00 87.44 272 ALA A N 1
ATOM 2057 C CA . ALA A 1 272 ? 9.307 0.532 -14.615 1.00 87.44 272 ALA A CA 1
ATOM 2058 C C . ALA A 1 272 ? 7.835 0.908 -14.857 1.00 87.44 272 ALA A C 1
ATOM 2060 O O . ALA A 1 272 ? 7.549 1.734 -15.722 1.00 87.44 272 ALA A O 1
ATOM 2061 N N . ALA A 1 273 ? 6.902 0.348 -14.080 1.00 86.62 273 ALA A N 1
ATOM 2062 C CA . ALA A 1 273 ? 5.483 0.684 -14.180 1.00 86.62 273 ALA A CA 1
ATOM 2063 C C . ALA A 1 273 ? 5.190 2.134 -13.743 1.00 86.62 273 ALA A C 1
ATOM 2065 O O . ALA A 1 273 ? 4.391 2.820 -14.380 1.00 86.62 273 ALA A O 1
ATOM 2066 N N . ALA A 1 274 ? 5.868 2.626 -12.701 1.00 87.31 274 ALA A N 1
ATOM 2067 C CA . ALA A 1 274 ? 5.770 4.016 -12.259 1.00 87.31 274 ALA A CA 1
ATOM 2068 C C . ALA A 1 274 ? 6.306 4.996 -13.318 1.00 87.31 274 ALA A C 1
ATOM 2070 O O . ALA A 1 274 ? 5.612 5.946 -13.687 1.00 87.31 274 ALA A O 1
ATOM 2071 N N . LEU A 1 275 ? 7.481 4.710 -13.894 1.00 89.94 275 LEU A N 1
ATOM 2072 C CA . LEU A 1 275 ? 8.033 5.475 -15.017 1.00 89.94 275 LEU A CA 1
ATOM 2073 C C . LEU A 1 275 ? 7.080 5.479 -16.219 1.00 89.94 275 LEU A C 1
ATOM 2075 O O . LEU A 1 275 ? 6.824 6.535 -16.790 1.00 89.94 275 LEU A O 1
ATOM 2079 N N . ALA A 1 276 ? 6.509 4.324 -16.577 1.00 88.44 276 ALA A N 1
ATOM 2080 C CA . ALA A 1 276 ? 5.536 4.210 -17.664 1.00 88.44 276 ALA A CA 1
ATOM 2081 C C . ALA A 1 276 ? 4.297 5.085 -17.442 1.00 88.44 276 ALA A C 1
ATOM 2083 O O . ALA A 1 276 ? 3.797 5.704 -18.383 1.00 88.44 276 ALA A O 1
ATOM 2084 N N . LYS A 1 277 ? 3.808 5.146 -16.198 1.00 88.00 277 LYS A N 1
ATOM 2085 C CA . LYS A 1 277 ? 2.617 5.917 -15.833 1.00 88.00 277 LYS A CA 1
ATOM 2086 C C . LYS A 1 277 ? 2.829 7.426 -15.972 1.00 88.00 277 LYS A C 1
ATOM 2088 O O . LYS A 1 277 ? 1.887 8.109 -16.369 1.00 88.00 277 LYS A O 1
ATOM 2093 N N . ARG A 1 278 ? 4.032 7.928 -15.670 1.00 87.62 278 ARG A N 1
ATOM 2094 C CA . ARG A 1 278 ? 4.383 9.357 -15.777 1.00 87.62 278 ARG A CA 1
ATOM 2095 C C . ARG A 1 278 ? 4.990 9.746 -17.128 1.00 87.62 278 ARG A C 1
ATOM 2097 O O . ARG A 1 278 ? 5.218 10.923 -17.373 1.00 87.62 278 ARG A O 1
ATOM 2104 N N . MET A 1 279 ? 5.270 8.771 -17.985 1.00 88.88 279 MET A N 1
ATOM 2105 C CA . MET A 1 279 ? 6.022 8.969 -19.218 1.00 88.88 279 MET A CA 1
ATOM 2106 C C . MET A 1 279 ? 5.460 10.119 -20.071 1.00 88.88 279 MET A C 1
ATOM 2108 O O . MET A 1 279 ? 4.322 10.058 -20.538 1.00 88.88 279 MET A O 1
ATOM 2112 N N . ASP A 1 280 ? 6.298 11.122 -20.324 1.00 87.88 280 ASP A N 1
ATOM 2113 C CA . ASP A 1 280 ? 6.114 12.153 -21.347 1.00 87.88 280 ASP A CA 1
ATOM 2114 C C . ASP A 1 280 ? 7.179 12.004 -22.453 1.00 87.88 280 ASP A C 1
ATOM 2116 O O . ASP A 1 280 ? 8.005 11.085 -22.428 1.00 87.88 280 ASP A O 1
ATOM 2120 N N . SER A 1 281 ? 7.163 12.875 -23.465 1.00 86.44 281 SER A N 1
ATOM 2121 C CA . SER A 1 281 ? 8.108 12.795 -24.586 1.00 86.44 281 SER A CA 1
ATOM 2122 C C . SER A 1 281 ? 9.570 12.983 -24.168 1.00 86.44 281 SER A C 1
ATOM 2124 O O . SER A 1 281 ? 10.454 12.344 -24.742 1.00 86.44 281 SER A O 1
ATOM 2126 N N . GLN A 1 282 ? 9.838 13.842 -23.182 1.00 88.62 282 GLN A N 1
ATOM 2127 C CA . GLN A 1 282 ? 11.193 14.115 -22.707 1.00 88.62 282 GLN A CA 1
ATOM 2128 C C . GLN A 1 282 ? 11.725 12.919 -21.914 1.00 88.62 282 GLN A C 1
ATOM 2130 O O . GLN A 1 282 ? 12.817 12.420 -22.200 1.00 88.62 282 GLN A O 1
ATOM 2135 N N . LEU A 1 283 ? 10.929 12.403 -20.977 1.00 88.81 283 LEU A N 1
ATOM 2136 C CA . LEU A 1 283 ? 11.263 11.227 -20.188 1.00 88.81 283 LEU A CA 1
ATOM 2137 C C . LEU A 1 283 ? 11.416 9.984 -21.068 1.00 88.81 283 LEU A C 1
ATOM 2139 O O . LEU A 1 283 ? 12.363 9.223 -20.881 1.00 88.81 283 LEU A O 1
ATOM 2143 N N . ALA A 1 284 ? 10.568 9.808 -22.083 1.00 90.69 284 ALA A N 1
ATOM 2144 C CA . ALA A 1 284 ? 10.721 8.727 -23.054 1.00 90.69 284 ALA A CA 1
ATOM 2145 C C . ALA A 1 284 ? 12.067 8.809 -23.797 1.00 90.69 284 ALA A C 1
ATOM 2147 O O . ALA A 1 284 ? 12.716 7.782 -24.013 1.00 90.69 284 ALA A O 1
ATOM 2148 N N . GLY A 1 285 ? 12.519 10.020 -24.142 1.00 90.06 285 GLY A N 1
ATOM 2149 C CA . GLY A 1 285 ? 13.844 10.260 -24.717 1.00 90.06 285 GLY A CA 1
ATOM 2150 C C . GLY A 1 285 ? 14.980 9.863 -23.770 1.00 90.06 285 GLY A C 1
ATOM 2151 O O . GLY A 1 285 ? 15.890 9.138 -24.177 1.00 90.06 285 GLY A O 1
ATOM 2152 N N . ILE A 1 286 ? 14.894 10.263 -22.498 1.00 91.50 286 ILE A N 1
ATOM 2153 C CA . ILE A 1 286 ? 15.871 9.914 -21.451 1.00 91.50 286 ILE A CA 1
ATOM 2154 C C . ILE A 1 286 ? 15.925 8.395 -21.242 1.00 91.50 286 ILE A C 1
ATOM 2156 O O . ILE A 1 286 ? 17.005 7.802 -21.261 1.00 91.50 286 ILE A O 1
ATOM 2160 N N . VAL A 1 287 ? 14.768 7.747 -21.094 1.00 92.75 287 VAL A N 1
ATOM 2161 C CA . VAL A 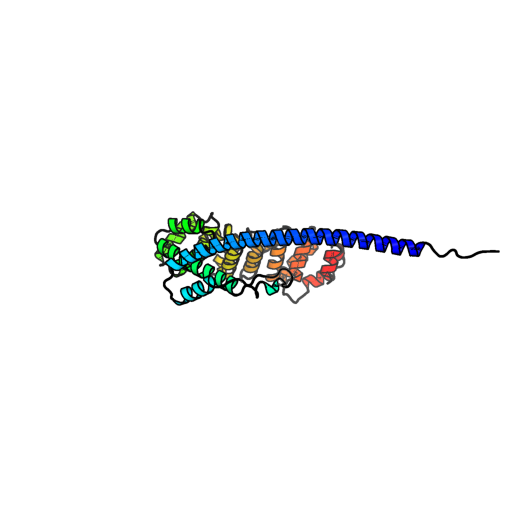1 287 ? 14.657 6.294 -20.895 1.00 92.75 287 VAL A CA 1
ATOM 2162 C C . VAL A 1 287 ? 15.213 5.538 -22.103 1.00 92.75 287 VAL A C 1
ATOM 2164 O O . VAL A 1 287 ? 15.966 4.580 -21.927 1.00 92.75 287 VAL A O 1
ATOM 2167 N N . ALA A 1 288 ? 14.922 5.979 -23.331 1.00 92.88 288 ALA A N 1
ATOM 2168 C CA . ALA A 1 288 ? 15.463 5.358 -24.540 1.00 92.88 288 ALA A CA 1
ATOM 2169 C C . ALA A 1 288 ? 16.977 5.558 -24.688 1.00 92.88 288 ALA A C 1
ATOM 2171 O O . ALA A 1 288 ? 17.686 4.623 -25.061 1.00 92.88 288 ALA A O 1
ATOM 2172 N N . ALA A 1 289 ? 17.494 6.750 -24.378 1.00 93.12 289 ALA A N 1
ATOM 2173 C CA . ALA A 1 289 ? 18.932 7.004 -24.357 1.00 93.12 289 ALA A CA 1
ATOM 2174 C C . ALA A 1 289 ? 19.633 6.101 -23.333 1.00 93.12 289 ALA A C 1
ATOM 2176 O O . ALA A 1 289 ? 20.610 5.433 -23.673 1.00 93.12 289 ALA A O 1
ATOM 2177 N N . LYS A 1 290 ? 19.078 5.993 -22.120 1.00 94.62 290 LYS A N 1
ATOM 2178 C CA . LYS A 1 290 ? 19.600 5.110 -21.073 1.00 94.62 290 LYS A CA 1
ATOM 2179 C C . LYS A 1 290 ? 19.527 3.633 -21.470 1.00 94.62 290 LYS A C 1
ATOM 2181 O O . LYS A 1 290 ? 20.464 2.889 -21.207 1.00 94.62 290 LYS A O 1
ATOM 2186 N N . ALA A 1 291 ? 18.472 3.199 -22.161 1.00 93.75 291 ALA A N 1
ATOM 2187 C CA . ALA A 1 291 ? 18.372 1.823 -22.651 1.00 93.75 291 ALA A CA 1
ATOM 2188 C C . ALA A 1 291 ? 19.495 1.480 -23.647 1.00 93.75 291 ALA A C 1
ATOM 2190 O O . ALA A 1 291 ? 20.034 0.374 -23.599 1.00 93.75 291 ALA A O 1
ATOM 2191 N N . ARG A 1 292 ? 19.887 2.425 -24.519 1.00 94.00 292 ARG A N 1
ATOM 2192 C CA . ARG A 1 292 ? 20.988 2.236 -25.485 1.00 94.00 292 ARG A CA 1
ATOM 2193 C C . ARG A 1 292 ? 22.354 2.090 -24.821 1.00 94.00 292 ARG A C 1
ATOM 2195 O O . ARG A 1 292 ? 23.202 1.366 -25.349 1.00 94.00 292 ARG A O 1
ATOM 2202 N N . THR A 1 293 ? 22.579 2.802 -23.719 1.00 93.81 293 THR A N 1
ATOM 2203 C CA . THR A 1 293 ? 23.881 2.862 -23.037 1.00 93.81 293 THR A CA 1
ATOM 2204 C C . THR A 1 293 ? 24.001 1.897 -21.862 1.00 93.81 293 THR A C 1
ATOM 2206 O O . THR A 1 293 ? 25.121 1.529 -21.513 1.00 93.81 293 THR A O 1
ATOM 2209 N N . SER A 1 294 ? 22.886 1.448 -21.276 1.00 93.06 294 SER A N 1
ATOM 2210 C CA . SER A 1 294 ? 22.894 0.493 -20.165 1.00 93.06 294 SER A CA 1
ATOM 2211 C C . SER A 1 294 ? 23.555 -0.813 -20.593 1.00 93.06 294 SER A C 1
ATOM 2213 O O . SER A 1 294 ? 23.215 -1.380 -21.633 1.00 93.06 294 SER A O 1
ATOM 2215 N N . VAL A 1 295 ? 24.502 -1.291 -19.787 1.00 91.31 295 VAL A N 1
ATOM 2216 C CA . VAL A 1 295 ? 25.199 -2.574 -19.965 1.00 91.31 295 VAL A CA 1
ATOM 2217 C C . VAL A 1 295 ? 24.527 -3.713 -19.193 1.00 91.31 295 VAL A C 1
ATOM 2219 O O . VAL A 1 295 ? 24.718 -4.876 -19.543 1.00 91.31 295 VAL A O 1
ATOM 2222 N N . ASP A 1 296 ? 23.706 -3.387 -18.194 1.00 92.62 296 ASP A N 1
ATOM 2223 C CA . ASP A 1 296 ? 22.935 -4.345 -17.408 1.00 92.62 296 ASP A CA 1
ATOM 2224 C C . ASP A 1 296 ? 21.702 -4.803 -18.205 1.00 92.62 296 ASP A C 1
ATOM 2226 O O . ASP A 1 296 ? 20.810 -4.020 -18.540 1.00 92.62 296 ASP A O 1
ATOM 2230 N N . SER A 1 297 ? 21.646 -6.099 -18.520 1.00 89.69 297 SER A N 1
ATOM 2231 C CA . SER A 1 297 ? 20.532 -6.691 -19.268 1.00 89.69 297 SER A CA 1
ATOM 2232 C C . SER A 1 297 ? 19.196 -6.563 -18.527 1.00 89.69 297 SER A C 1
ATOM 2234 O O . SER A 1 297 ? 18.166 -6.309 -19.157 1.00 89.69 297 SER A O 1
ATOM 2236 N N . LEU A 1 298 ? 19.190 -6.689 -17.196 1.00 90.88 298 LEU A N 1
ATOM 2237 C CA . LEU A 1 298 ? 17.970 -6.606 -16.395 1.00 90.88 298 LEU A CA 1
ATOM 2238 C C . LEU A 1 298 ? 17.435 -5.172 -16.352 1.00 90.88 298 LEU A C 1
ATOM 2240 O O . LEU A 1 298 ? 16.243 -4.949 -16.580 1.00 90.88 298 LEU A O 1
ATOM 2244 N N . GLU A 1 299 ? 18.321 -4.204 -16.114 1.00 93.31 299 GLU A N 1
ATOM 2245 C CA . GLU A 1 299 ? 17.991 -2.778 -16.185 1.00 93.31 299 GLU A CA 1
ATOM 2246 C C . GLU A 1 299 ? 17.436 -2.421 -17.569 1.00 93.31 299 GLU A C 1
ATOM 2248 O O . GLU A 1 299 ? 16.355 -1.838 -17.684 1.00 93.31 299 GLU A O 1
ATOM 2253 N N . ARG A 1 300 ? 18.128 -2.846 -18.635 1.00 94.12 300 ARG A N 1
ATOM 2254 C CA . ARG A 1 300 ? 17.717 -2.598 -20.020 1.00 94.12 300 ARG A CA 1
ATOM 2255 C C . ARG A 1 300 ? 16.338 -3.181 -20.326 1.00 94.12 300 ARG A C 1
ATOM 2257 O O . ARG A 1 300 ? 15.505 -2.480 -20.899 1.00 94.12 300 ARG A O 1
ATOM 2264 N N . LYS A 1 301 ? 16.059 -4.423 -19.909 1.00 92.31 301 LYS A N 1
ATOM 2265 C CA . LYS A 1 301 ? 14.729 -5.054 -20.032 1.00 92.31 301 LYS A CA 1
ATOM 2266 C C . LYS A 1 301 ? 13.638 -4.201 -19.379 1.00 92.31 301 LYS A C 1
ATOM 2268 O O . LYS A 1 301 ? 12.570 -4.019 -19.957 1.00 92.31 301 LYS A O 1
ATOM 2273 N N . ARG A 1 302 ? 13.905 -3.635 -18.201 1.00 93.50 302 ARG A N 1
ATOM 2274 C CA . ARG A 1 302 ? 12.933 -2.823 -17.450 1.00 93.50 302 ARG A CA 1
ATOM 2275 C C . ARG A 1 302 ? 12.753 -1.416 -18.014 1.00 93.50 302 ARG A C 1
ATOM 2277 O O . ARG A 1 302 ? 11.631 -0.921 -18.018 1.00 93.50 302 ARG A O 1
ATOM 2284 N N . LEU A 1 303 ? 13.803 -0.807 -18.567 1.00 93.56 303 LEU A N 1
ATOM 2285 C CA . LEU A 1 303 ? 13.692 0.434 -19.348 1.00 93.56 303 LEU A CA 1
ATOM 2286 C C . LEU A 1 303 ? 12.791 0.229 -20.576 1.00 93.56 303 LEU A C 1
ATOM 2288 O O . LEU A 1 303 ? 11.893 1.029 -20.831 1.00 93.56 303 LEU A O 1
ATOM 2292 N N . LEU A 1 304 ? 12.983 -0.876 -21.306 1.00 91.88 304 LEU A N 1
ATOM 2293 C CA . LEU A 1 304 ? 12.129 -1.229 -22.442 1.00 91.88 304 LEU A CA 1
ATOM 2294 C C . LEU A 1 304 ? 10.686 -1.527 -22.012 1.00 91.88 304 LEU A C 1
ATOM 2296 O O . LEU A 1 304 ? 9.752 -1.112 -22.696 1.00 91.88 304 LEU A O 1
ATOM 2300 N N . LEU A 1 305 ? 10.492 -2.194 -20.870 1.00 90.50 305 LEU A N 1
ATOM 2301 C CA . LEU A 1 305 ? 9.171 -2.407 -20.273 1.00 90.50 305 LEU A CA 1
ATOM 2302 C C . LEU A 1 305 ? 8.471 -1.084 -19.957 1.00 90.50 305 LEU A C 1
ATOM 2304 O O . LEU A 1 305 ? 7.312 -0.922 -20.327 1.00 90.50 305 LEU A O 1
ATOM 2308 N N . ALA A 1 306 ? 9.172 -0.125 -19.346 1.00 89.94 306 ALA A N 1
ATOM 2309 C CA . ALA A 1 306 ? 8.617 1.193 -19.054 1.00 89.94 306 ALA A CA 1
ATOM 2310 C C . ALA A 1 306 ? 8.149 1.913 -20.332 1.00 89.94 306 ALA A C 1
ATOM 2312 O O . ALA A 1 306 ? 7.050 2.465 -20.370 1.00 89.94 306 ALA A O 1
ATOM 2313 N N . LEU A 1 307 ? 8.948 1.857 -21.405 1.00 90.00 307 LEU A N 1
ATOM 2314 C CA . LEU A 1 307 ? 8.573 2.417 -22.708 1.00 90.00 307 LEU A CA 1
ATOM 2315 C C . LEU A 1 307 ? 7.349 1.710 -23.307 1.00 90.00 307 LEU A C 1
ATOM 2317 O O . LEU A 1 307 ? 6.441 2.384 -23.790 1.00 90.00 307 LEU A O 1
ATOM 2321 N N . LYS A 1 308 ? 7.301 0.372 -23.255 1.00 87.31 308 LYS A N 1
ATOM 2322 C CA . LYS A 1 308 ? 6.208 -0.426 -23.840 1.00 87.31 308 LYS A CA 1
ATOM 2323 C C . LYS A 1 308 ? 4.883 -0.240 -23.097 1.00 87.31 308 LYS A C 1
ATOM 2325 O O . LYS A 1 308 ? 3.835 -0.227 -23.729 1.00 87.31 308 LYS A O 1
ATOM 2330 N N . LEU A 1 309 ? 4.929 -0.092 -21.772 1.00 84.94 309 LEU A N 1
ATOM 2331 C CA . LEU A 1 309 ? 3.748 0.128 -20.930 1.00 84.94 309 LEU A CA 1
ATOM 2332 C C . LEU A 1 309 ? 3.228 1.571 -20.968 1.00 84.94 309 LEU A C 1
ATOM 2334 O O . LEU A 1 309 ? 2.122 1.826 -20.492 1.00 84.94 309 LEU A O 1
ATOM 2338 N N . SER A 1 310 ? 4.013 2.522 -21.478 1.00 85.25 310 SER A N 1
ATOM 2339 C CA . SER A 1 310 ? 3.601 3.923 -21.493 1.00 85.25 310 SER A CA 1
ATOM 2340 C C . SER A 1 310 ? 2.367 4.144 -22.377 1.00 85.25 310 SER A C 1
ATOM 2342 O O . SER A 1 310 ? 2.252 3.602 -23.474 1.00 85.25 310 SER A O 1
ATOM 2344 N N . ALA A 1 311 ? 1.434 4.979 -21.907 1.00 66.62 311 ALA A N 1
ATOM 2345 C CA . ALA A 1 311 ? 0.215 5.327 -22.648 1.00 66.62 311 ALA A CA 1
ATOM 2346 C C . ALA A 1 311 ? 0.471 6.306 -23.812 1.00 66.62 311 ALA A C 1
ATOM 2348 O O . ALA A 1 311 ? -0.459 6.673 -24.539 1.00 66.62 311 ALA A O 1
ATOM 2349 N N . LEU A 1 312 ? 1.723 6.740 -23.996 1.00 65.94 312 LEU A N 1
ATOM 2350 C CA . LEU A 1 312 ? 2.139 7.561 -25.120 1.00 65.94 312 LEU A CA 1
ATOM 2351 C C . LEU A 1 312 ? 1.972 6.752 -26.411 1.00 65.94 312 LEU A C 1
ATOM 2353 O O . LEU A 1 312 ? 2.852 6.008 -26.830 1.00 65.94 312 LEU A O 1
ATOM 2357 N N . LYS A 1 313 ? 0.844 6.965 -27.096 1.00 52.53 313 LYS A N 1
ATOM 2358 C CA . LYS A 1 313 ? 0.572 6.438 -28.447 1.00 52.53 313 LYS A CA 1
ATOM 2359 C C . LYS A 1 313 ? 1.623 6.859 -29.484 1.00 52.53 313 LYS A C 1
ATOM 2361 O O . LYS A 1 313 ? 1.630 6.344 -30.598 1.00 52.53 313 LYS A O 1
ATOM 2366 N N . GLN A 1 314 ? 2.512 7.789 -29.141 1.00 50.22 314 GLN A N 1
ATOM 2367 C CA . GLN A 1 314 ? 3.651 8.145 -29.967 1.00 50.22 314 GLN A CA 1
ATOM 2368 C C . GLN A 1 314 ? 4.803 7.187 -29.704 1.00 50.22 314 GLN A C 1
ATOM 2370 O O . GLN A 1 314 ? 5.704 7.443 -28.907 1.00 50.22 314 GLN A O 1
ATOM 2375 N N . GLY A 1 315 ? 4.792 6.094 -30.458 1.00 53.38 315 GLY A N 1
ATOM 2376 C CA . GLY A 1 315 ? 5.856 5.108 -30.499 1.00 53.38 315 GLY A CA 1
ATOM 2377 C C . GLY A 1 315 ? 7.232 5.638 -30.918 1.00 53.38 315 GLY A C 1
ATOM 2378 O O . GLY A 1 315 ? 8.061 4.813 -31.245 1.00 53.38 315 GLY A O 1
ATOM 2379 N N . GLY A 1 316 ? 7.546 6.937 -30.924 1.00 71.12 316 GLY A N 1
ATOM 2380 C CA . GLY A 1 316 ? 8.827 7.462 -31.417 1.00 71.12 316 GLY A CA 1
ATOM 2381 C C . GLY A 1 316 ? 10.044 6.859 -30.709 1.00 71.12 316 GLY A C 1
ATOM 2382 O O . GLY A 1 316 ? 10.932 6.314 -31.360 1.00 71.12 316 GLY A O 1
ATOM 2383 N N . ALA A 1 317 ? 10.059 6.863 -29.374 1.00 84.19 317 ALA A N 1
ATOM 2384 C CA . ALA A 1 317 ? 11.183 6.336 -28.601 1.00 84.19 317 ALA A CA 1
ATOM 2385 C C . ALA A 1 317 ? 11.342 4.815 -28.775 1.00 84.19 317 ALA A C 1
ATOM 2387 O O . ALA A 1 317 ? 12.407 4.352 -29.185 1.00 84.19 317 ALA A O 1
ATOM 2388 N N . ILE A 1 318 ? 10.276 4.039 -28.547 1.00 87.19 318 ILE A N 1
ATOM 2389 C CA . ILE A 1 318 ? 10.322 2.573 -28.670 1.00 87.19 318 ILE A CA 1
ATOM 2390 C C . ILE A 1 318 ? 10.497 2.106 -30.122 1.00 87.19 318 ILE A C 1
ATOM 2392 O O . ILE A 1 318 ? 11.264 1.184 -30.372 1.00 87.19 318 ILE A O 1
ATOM 2396 N N . THR A 1 319 ? 9.871 2.772 -31.094 1.00 86.75 319 THR A N 1
ATOM 2397 C CA . THR A 1 319 ? 10.035 2.483 -32.531 1.00 86.75 319 THR A CA 1
ATOM 2398 C C . THR A 1 319 ? 11.441 2.835 -32.995 1.00 86.75 319 THR A C 1
ATOM 2400 O O . THR A 1 319 ? 12.026 2.072 -33.755 1.00 86.75 319 THR A O 1
ATOM 2403 N N . SER A 1 320 ? 12.041 3.923 -32.491 1.00 88.25 320 SER A N 1
ATOM 2404 C CA . SER A 1 320 ? 13.445 4.232 -32.791 1.00 88.25 320 SER A CA 1
ATOM 2405 C C . SER A 1 320 ? 14.394 3.136 -32.305 1.00 88.25 320 SER A C 1
ATOM 2407 O O . SER A 1 320 ? 15.377 2.852 -32.974 1.00 88.25 320 SER A O 1
ATOM 2409 N N . LEU A 1 321 ? 14.092 2.498 -31.168 1.00 90.38 321 LEU A N 1
ATOM 2410 C CA . LEU A 1 321 ? 14.867 1.366 -30.655 1.00 90.38 321 LEU A CA 1
ATOM 2411 C C . LEU A 1 321 ? 14.593 0.084 -31.449 1.00 90.38 321 LEU A C 1
ATOM 2413 O O . LEU A 1 321 ? 15.529 -0.642 -31.769 1.00 90.38 321 LEU A O 1
ATOM 2417 N N . ARG A 1 322 ? 13.329 -0.182 -31.810 1.00 90.94 322 ARG A N 1
ATOM 2418 C CA . ARG A 1 322 ? 12.933 -1.312 -32.672 1.00 90.94 322 ARG A CA 1
ATOM 2419 C C . ARG A 1 322 ? 13.602 -1.255 -34.047 1.00 90.94 322 ARG A C 1
ATOM 2421 O O . ARG A 1 322 ? 13.907 -2.299 -34.606 1.00 90.94 322 ARG A O 1
ATOM 2428 N N . ASN A 1 323 ? 13.850 -0.055 -34.567 1.00 91.00 323 ASN A N 1
ATOM 2429 C CA . ASN A 1 323 ? 14.434 0.160 -35.890 1.00 91.00 323 ASN A CA 1
ATOM 2430 C C . ASN A 1 323 ? 15.954 0.392 -35.868 1.00 91.00 323 ASN A C 1
ATOM 2432 O O . ASN A 1 323 ? 16.518 0.692 -36.915 1.00 91.00 323 ASN A O 1
ATOM 2436 N N . ASP A 1 324 ? 16.617 0.278 -34.714 1.00 93.56 324 ASP A N 1
ATOM 2437 C CA . ASP A 1 324 ? 18.067 0.453 -34.569 1.00 93.56 324 ASP A CA 1
ATOM 2438 C C . ASP A 1 324 ? 18.768 -0.922 -34.570 1.00 93.56 324 ASP A C 1
ATOM 2440 O O . ASP A 1 324 ? 18.764 -1.623 -33.550 1.00 93.56 324 ASP A O 1
ATOM 2444 N N . PRO A 1 325 ? 19.402 -1.344 -35.685 1.00 92.81 325 PRO A N 1
ATOM 2445 C CA . PRO A 1 325 ? 20.005 -2.672 -35.784 1.00 92.81 325 PRO A CA 1
ATOM 2446 C C . PRO A 1 325 ? 21.163 -2.871 -34.802 1.00 92.81 325 PRO A C 1
ATOM 2448 O O . PRO A 1 325 ? 21.381 -3.984 -34.320 1.00 92.81 325 PRO A O 1
ATOM 2451 N N . GLN A 1 326 ? 21.899 -1.800 -34.483 1.00 92.50 326 GLN A N 1
ATOM 2452 C CA . GLN A 1 326 ? 23.020 -1.862 -33.546 1.00 92.50 326 GLN A CA 1
ATOM 2453 C C . GLN A 1 326 ? 22.523 -2.055 -32.116 1.00 92.50 326 GLN A C 1
ATOM 2455 O O . GLN A 1 326 ? 23.146 -2.776 -31.337 1.00 92.50 326 GLN A O 1
ATOM 2460 N N . PHE A 1 327 ? 21.393 -1.440 -31.767 1.00 93.50 327 PHE A N 1
ATOM 2461 C CA . PHE A 1 327 ? 20.732 -1.680 -30.492 1.00 93.50 327 PHE A CA 1
ATOM 2462 C C . PHE A 1 327 ? 20.183 -3.108 -30.399 1.00 93.50 327 PHE A C 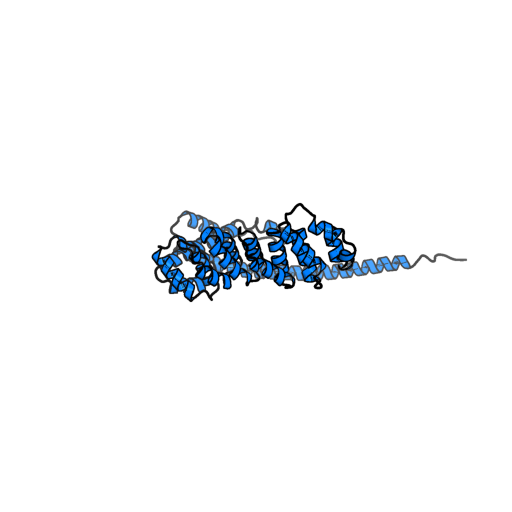1
ATOM 2464 O O . PHE A 1 327 ? 20.480 -3.810 -29.431 1.00 93.50 327 PHE A O 1
ATOM 2471 N N . LEU A 1 328 ? 19.450 -3.576 -31.417 1.00 93.88 328 LEU A N 1
ATOM 2472 C CA . LEU A 1 328 ? 18.878 -4.928 -31.433 1.00 93.88 328 LEU A CA 1
ATOM 2473 C C . LEU A 1 328 ? 19.942 -6.028 -31.318 1.00 93.88 328 LEU A C 1
ATOM 2475 O O . LEU A 1 328 ? 19.690 -7.057 -30.690 1.00 93.88 328 LEU A O 1
ATOM 2479 N N . ALA A 1 329 ? 21.128 -5.821 -31.896 1.00 92.56 329 ALA A N 1
ATOM 2480 C CA . ALA A 1 329 ? 22.246 -6.760 -31.798 1.00 92.56 329 ALA A CA 1
ATOM 2481 C C . ALA A 1 329 ? 22.784 -6.924 -30.363 1.00 92.56 329 ALA A C 1
ATOM 2483 O O . ALA A 1 329 ? 23.384 -7.951 -30.052 1.00 92.56 329 ALA A O 1
ATOM 2484 N N . LYS A 1 330 ? 22.560 -5.940 -29.481 1.00 90.25 330 LYS A N 1
ATOM 2485 C CA . LYS A 1 330 ? 22.987 -5.972 -28.071 1.00 90.25 330 LYS A CA 1
ATOM 2486 C C . LYS A 1 330 ? 21.984 -6.670 -27.150 1.00 90.25 330 LYS A C 1
ATOM 2488 O O . LYS A 1 330 ? 22.286 -6.855 -25.970 1.00 90.25 330 LYS A O 1
ATOM 2493 N N . LEU A 1 331 ? 20.787 -6.994 -27.640 1.00 90.56 331 LEU A N 1
ATOM 2494 C CA . LEU A 1 331 ? 19.734 -7.649 -26.865 1.00 90.56 331 LEU A CA 1
ATOM 2495 C C . LEU A 1 331 ? 19.868 -9.171 -26.938 1.00 90.56 331 LEU A C 1
ATOM 2497 O O . LEU A 1 331 ? 20.216 -9.730 -27.978 1.00 90.56 331 LEU A O 1
ATOM 2501 N N . ASP A 1 332 ? 19.527 -9.853 -25.845 1.00 91.94 332 ASP A N 1
ATOM 2502 C CA . ASP A 1 332 ? 19.329 -11.297 -25.894 1.00 91.94 332 ASP A CA 1
ATOM 2503 C C . ASP A 1 332 ? 18.125 -11.658 -26.782 1.00 91.94 332 ASP A C 1
ATOM 2505 O O . ASP A 1 332 ? 17.262 -10.826 -27.090 1.00 91.94 332 ASP A O 1
ATOM 2509 N N . LYS A 1 333 ? 18.081 -12.920 -27.221 1.00 91.69 333 LYS A N 1
ATOM 2510 C CA . LYS A 1 333 ? 17.092 -13.400 -28.193 1.00 91.69 333 LYS A CA 1
ATOM 2511 C C . LYS A 1 333 ? 15.652 -13.161 -27.727 1.00 91.69 333 LYS A C 1
ATOM 2513 O O . LYS A 1 333 ? 14.828 -12.786 -28.558 1.00 91.69 333 LYS A O 1
ATOM 2518 N N . GLU A 1 334 ? 15.369 -13.367 -26.442 1.00 90.56 334 GLU A N 1
ATOM 2519 C CA . GLU A 1 334 ? 14.026 -13.246 -25.868 1.00 90.56 334 GLU A CA 1
ATOM 2520 C C . GLU A 1 334 ? 13.597 -11.782 -25.784 1.00 90.56 334 GLU A C 1
ATOM 2522 O O . GLU A 1 334 ? 12.531 -11.431 -26.285 1.00 90.56 334 GLU A O 1
ATOM 2527 N N . THR A 1 335 ? 14.453 -10.905 -25.247 1.00 87.69 335 THR A N 1
ATOM 2528 C CA . THR A 1 335 ? 14.167 -9.461 -25.170 1.00 87.69 335 THR A CA 1
ATOM 2529 C C . THR A 1 335 ? 13.950 -8.856 -26.542 1.00 87.69 335 THR A C 1
ATOM 2531 O O . THR A 1 335 ? 13.063 -8.027 -26.723 1.00 87.69 335 THR A O 1
ATOM 2534 N N . ARG A 1 336 ? 14.759 -9.266 -27.522 1.00 91.38 336 ARG A N 1
ATOM 2535 C CA . ARG A 1 336 ? 14.623 -8.802 -28.899 1.00 91.38 336 ARG A CA 1
ATOM 2536 C C . ARG A 1 336 ? 13.295 -9.240 -29.508 1.00 91.38 336 ARG A C 1
ATOM 2538 O O . ARG A 1 336 ? 12.627 -8.405 -30.101 1.00 91.38 336 ARG A O 1
ATOM 2545 N N . ALA A 1 337 ? 12.920 -10.512 -29.363 1.00 89.62 337 ALA A N 1
ATOM 2546 C CA . ALA A 1 337 ? 11.643 -11.015 -29.870 1.00 89.62 337 ALA A CA 1
ATOM 2547 C C . ALA A 1 337 ? 10.468 -10.266 -29.224 1.00 89.62 337 ALA A C 1
ATOM 2549 O O . ALA A 1 337 ? 9.664 -9.665 -29.926 1.00 89.62 337 ALA A O 1
ATOM 2550 N N . TRP A 1 338 ? 10.461 -10.171 -27.892 1.00 89.81 338 TRP A N 1
ATOM 2551 C CA . TRP A 1 338 ? 9.436 -9.440 -27.145 1.00 89.81 338 TRP A CA 1
ATOM 2552 C C . TRP A 1 338 ? 9.375 -7.942 -27.485 1.00 89.81 338 TRP A C 1
ATOM 2554 O O . TRP A 1 338 ? 8.307 -7.332 -27.415 1.00 89.81 338 TRP A O 1
ATOM 2564 N N . LEU A 1 339 ? 10.507 -7.313 -27.815 1.00 86.94 339 LEU A N 1
ATOM 2565 C CA . LEU A 1 339 ? 10.524 -5.916 -28.238 1.00 86.94 339 LEU A CA 1
ATOM 2566 C C . LEU A 1 339 ? 9.915 -5.747 -29.631 1.00 86.94 339 LEU A C 1
ATOM 2568 O O . LEU A 1 339 ? 9.309 -4.707 -29.862 1.00 86.94 339 LEU A O 1
ATOM 2572 N N . LEU A 1 340 ? 10.093 -6.709 -30.538 1.00 86.38 340 LEU A N 1
ATOM 2573 C CA . LEU A 1 340 ? 9.611 -6.637 -31.921 1.00 86.38 340 LEU A CA 1
ATOM 2574 C C . LEU A 1 340 ? 8.133 -7.030 -32.072 1.00 86.38 340 LEU A C 1
ATOM 2576 O O . LEU A 1 340 ? 7.497 -6.522 -32.992 1.00 86.38 340 LEU A O 1
ATOM 2580 N N . ASP A 1 341 ? 7.601 -7.834 -31.146 1.00 81.75 341 ASP A N 1
ATOM 2581 C CA . ASP A 1 341 ? 6.158 -8.074 -30.965 1.00 81.75 341 ASP A CA 1
ATOM 2582 C C . ASP A 1 341 ? 5.437 -6.815 -30.433 1.00 81.75 341 ASP A C 1
ATOM 2584 O O . ASP A 1 341 ? 4.484 -6.329 -31.077 1.00 81.75 341 ASP A O 1
#